Protein AF-0000000078823222 (afdb_homodimer)

InterPro domains:
  IPR004360 Glyoxalase/fosfomycin resistance/dioxygenase domain [PF00903] (2-123)
  IPR004361 Glyoxalase I [TIGR00068] (3-127)
  IPR018146 Glyoxalase I, conserved site [PS00934] (5-26)
  IPR018146 Glyoxalase I, conserved site [PS00935] (69-8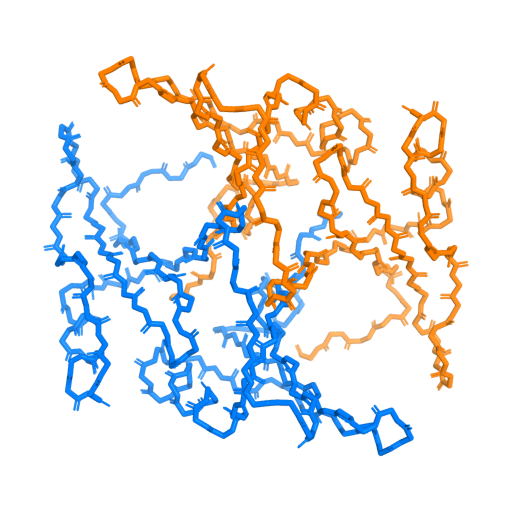1)
  IPR029068 Glyoxalase/Bleomycin resistance protein/Dihydroxybiphenyl dioxygenase [G3DSA:3.10.180.10] (1-129)
  IPR029068 Glyoxalase/Bleomycin resistance protein/Dihydroxybiphenyl dioxygenase [SSF54593] (1-127)
  IPR037523 Vicinal oxygen chelate (VOC), core domain [PS51819] (2-126)

Foldseek 3Di:
DDAQEAEDEAQDPVQQCCCCCVQVPWDFPDKDDDVVQQKIWIWTGNDDSVVDHIYIYIYRNPHRADDPDDPDAAAEDEDQDQQVSVVSCVVVVWAWPAHWDDDVPAQWTKTWTAGPRGGIYMYTHPPRDDDD/DDAQEAEDEAQDVVQQCCCCCVQVPWDFPDKDDDVVQQKIWIWIGNDDSVVDHIYIYIYRNPHRADDPDDPDAAAEDEDQDQQVSVVSCVVVVWAWPAHWDDDVPAQWTKTWTAGPRGGIYMYTHPPRDDDD

Sequence (264 aa):
MRILHTMLRVGDLEKSLAFYTQVLGMKLLRRHEYPDGKFTLAFVGYGSERDQAVIELTYNWYTSSYDKGNAYGHIAIEVDDAYAACEAVRQAGGKVVREAGPMMHGTTVIAFIEDPDGYKVEFIQKGTWTPAMRILHTMLRVGDLEKSLAFYTQVLGMKLLRRHEYPDGKFTLAFVGYGSERDQAVIELTYNWYTSSYDKGNAYGHIAIEVDDAYAACEAVRQAGGKVVREAGPMMHGTTVIAFIEDPDGYKVEFIQKGTWTPA

pLDDT: mean 96.67, std 4.2, range [68.88, 98.88]

Solvent-accessible surface area (backbone atoms only — not comparable to full-atom values): 13582 Å² total; per-residue (Å²): 105,44,56,39,31,43,32,36,53,37,43,47,56,69,62,43,49,46,44,45,29,72,56,69,60,26,41,80,66,49,74,49,77,36,76,94,75,42,30,34,43,35,32,35,25,68,60,46,54,78,73,33,39,32,38,32,40,35,24,43,78,90,40,63,74,64,48,53,56,66,17,62,56,32,42,30,31,37,27,82,48,39,58,60,52,50,49,42,32,45,75,72,69,41,49,70,76,36,70,55,40,60,41,92,93,51,68,31,30,32,27,31,30,37,49,93,82,60,49,39,35,32,35,36,21,58,86,34,62,80,68,84,108,44,56,39,31,43,34,37,53,38,42,48,55,68,61,45,48,47,44,46,29,72,56,67,61,25,41,80,66,51,73,49,78,36,75,92,76,43,32,34,42,35,32,34,23,68,61,47,55,76,73,34,39,32,41,32,41,35,24,43,79,90,42,64,73,65,47,52,55,67,17,63,56,32,43,30,31,36,28,82,46,41,58,60,52,49,49,43,34,45,75,73,68,41,50,72,76,36,70,54,39,62,41,92,94,51,68,31,31,32,27,31,30,37,48,91,82,61,50,39,36,32,36,36,21,57,87,32,63,80,67,84

Radius of gyration: 17.79 Å; Cα contacts (8 Å, |Δi|>4): 660; chains: 2; bounding box: 45×41×36 Å

Organism: Methylobacillus flagellatus (strain ATCC 51484 / DSM 6875 / VKM B-1610 / KT) (NCBI:txid265072)

Nearest PDB structures (foldseek):
  1fa5-assembly1_B  TM=9.802E-01  e=6.106E-21  Escherichia coli
  4mts-assembly1_B  TM=9.409E-01  e=1.571E-18  Pseudomonas aeruginosa PAO1
  6bnx-assembly1_A  TM=9.856E-01  e=1.490E-16  Zea mays
  6bnz-assembly1_A  TM=9.786E-01  e=4.874E-16  Zea mays
  5d7z-assembly1_A  TM=9.841E-01  e=5.548E-15  Zea mays

Secondary structure (DSSP, 8-state):
-EEEEEEEEES-HHHHHIIIIIIT--EEEEEEEETTTTEEEEEEESS-TTTS-EEEEEEETT-------SSEEEEEEEES-HHHHHHHHHHTT-EEEEEEEE-TTSS-EEEEEE-TT--EEEEEETTSS---/-EEEEEEEEES-HHHHHIIIIIIT--EEEEEEEETTTTEEEEEEESS-TTTS-EEEEEEETT-------SSEEEEEEEES-HHHHHHHHHHTT-EEEEEEEEPTTSS-EEEEEE-TT--EEEEEETTSS---

Structure (mmCIF, N/CA/C/O backbone):
data_AF-0000000078823222-model_v1
#
loop_
_entity.id
_entity.type
_entity.pdbx_description
1 polymer 'Lactoylglutathione lyase'
#
loop_
_atom_site.group_PDB
_atom_site.id
_atom_site.type_symbol
_atom_site.label_atom_id
_atom_site.label_alt_id
_atom_site.label_comp_id
_atom_site.label_asym_id
_atom_site.label_entity_id
_atom_site.label_seq_id
_atom_site.pdbx_PDB_ins_code
_atom_site.Cartn_x
_atom_site.Cartn_y
_atom_site.Cartn_z
_atom_site.occupancy
_atom_site.B_iso_or_equiv
_atom_site.auth_seq_id
_atom_site.auth_comp_id
_atom_site.auth_asym_id
_atom_site.auth_atom_id
_atom_site.pdbx_PDB_model_num
ATOM 1 N N . MET A 1 1 ? -8.133 -2.018 14.289 1 93.88 1 MET A N 1
ATOM 2 C CA . MET A 1 1 ? -8.039 -1.688 12.867 1 93.88 1 MET A CA 1
ATOM 3 C C . MET A 1 1 ? -6.586 -1.681 12.406 1 93.88 1 MET A C 1
ATOM 5 O O . MET A 1 1 ? -5.68 -1.396 13.195 1 93.88 1 MET A O 1
ATOM 9 N N . ARG A 1 2 ? -6.316 -2.186 11.18 1 96.56 2 ARG A N 1
ATOM 10 C CA . ARG A 1 2 ? -4.965 -2.211 10.617 1 96.56 2 ARG A CA 1
ATOM 11 C C . ARG A 1 2 ? -5.004 -2.279 9.094 1 96.56 2 ARG A C 1
ATOM 13 O O . ARG A 1 2 ? -6.02 -2.662 8.516 1 96.56 2 ARG A O 1
ATOM 20 N N . ILE A 1 3 ? -3.93 -1.896 8.484 1 98.12 3 ILE A N 1
ATOM 21 C CA . ILE A 1 3 ? -3.768 -2.07 7.047 1 98.12 3 ILE A CA 1
ATOM 22 C C . ILE A 1 3 ? -3.49 -3.539 6.734 1 98.12 3 ILE A C 1
ATOM 24 O O . ILE A 1 3 ? -2.627 -4.16 7.359 1 98.12 3 ILE A O 1
ATOM 28 N N . LEU A 1 4 ? -4.188 -4.078 5.836 1 98.38 4 LEU A N 1
ATOM 29 C CA . LEU A 1 4 ? -4.066 -5.5 5.523 1 98.38 4 LEU A CA 1
ATOM 30 C C . LEU A 1 4 ? -3.186 -5.711 4.297 1 98.38 4 LEU A C 1
ATOM 32 O O . LEU A 1 4 ? -2.268 -6.535 4.32 1 98.38 4 LEU A O 1
ATOM 36 N N . HIS A 1 5 ? -3.549 -5.023 3.193 1 98.81 5 HIS A N 1
ATOM 37 C CA . HIS A 1 5 ? -2.768 -5.258 1.985 1 98.81 5 HIS A CA 1
ATOM 38 C C . HIS A 1 5 ? -2.924 -4.109 0.996 1 98.81 5 HIS A C 1
ATOM 40 O O . HIS A 1 5 ? -3.861 -3.316 1.101 1 98.81 5 HIS A O 1
ATOM 46 N N . THR A 1 6 ? -1.974 -3.949 0.168 1 98.88 6 THR A N 1
ATOM 47 C CA . THR A 1 6 ? -2.01 -3.125 -1.034 1 98.88 6 THR A CA 1
ATOM 48 C C . THR A 1 6 ? -2.182 -3.992 -2.279 1 98.88 6 THR A C 1
ATOM 50 O O . THR A 1 6 ? -1.469 -4.98 -2.457 1 98.88 6 THR A O 1
ATOM 53 N N . MET A 1 7 ? -3.164 -3.637 -3.082 1 98.88 7 MET A N 1
ATOM 54 C CA . MET A 1 7 ? -3.447 -4.438 -4.27 1 98.88 7 MET A CA 1
ATOM 55 C C . MET A 1 7 ? -2.875 -3.777 -5.52 1 98.88 7 MET A C 1
ATOM 57 O O . MET A 1 7 ? -3.098 -2.588 -5.758 1 98.88 7 MET A O 1
ATOM 61 N N . LEU A 1 8 ? -2.088 -4.5 -6.27 1 98.88 8 LEU A N 1
ATOM 62 C CA . LEU A 1 8 ? -1.497 -4.082 -7.539 1 98.88 8 LEU A CA 1
ATOM 63 C C . LEU A 1 8 ? -1.946 -4.996 -8.672 1 98.88 8 LEU A C 1
ATOM 65 O O . LEU A 1 8 ? -1.913 -6.219 -8.539 1 98.88 8 LEU A O 1
ATOM 69 N N . ARG A 1 9 ? -2.328 -4.371 -9.789 1 98.88 9 ARG A N 1
ATOM 70 C CA . ARG A 1 9 ? -2.611 -5.16 -10.977 1 98.88 9 ARG A CA 1
ATOM 71 C C . ARG A 1 9 ? -1.329 -5.473 -11.742 1 98.88 9 ARG A C 1
ATOM 73 O O . ARG A 1 9 ? -0.469 -4.602 -11.906 1 98.88 9 ARG A O 1
ATOM 80 N N . VAL A 1 10 ? -1.248 -6.688 -12.156 1 98.75 10 VAL A N 1
ATOM 81 C CA . VAL A 1 10 ? -0.019 -7.098 -12.828 1 98.75 10 VAL A CA 1
ATOM 82 C C . VAL A 1 10 ? -0.351 -7.695 -14.188 1 98.75 10 VAL A C 1
ATOM 84 O O . VAL A 1 10 ? -1.422 -8.281 -14.375 1 98.75 10 VAL A O 1
ATOM 87 N N . GLY A 1 11 ? 0.546 -7.582 -15.117 1 98.44 11 GLY A N 1
ATOM 88 C CA . GLY A 1 11 ? 0.328 -8.047 -16.484 1 98.44 11 GLY A CA 1
ATOM 89 C C . GLY A 1 11 ? 0.711 -9.5 -16.688 1 98.44 11 GLY A C 1
ATOM 90 O O . GLY A 1 11 ? 0.249 -10.141 -17.625 1 98.44 11 GLY A O 1
ATOM 91 N N . ASP A 1 12 ? 1.585 -10.008 -15.93 1 98.31 12 ASP A N 1
ATOM 92 C CA . ASP A 1 12 ? 2.059 -11.391 -15.914 1 98.31 12 ASP A CA 1
ATOM 93 C C . ASP A 1 12 ? 2.256 -11.883 -14.484 1 98.31 12 ASP A C 1
ATOM 95 O O . ASP A 1 12 ? 3.246 -11.547 -13.836 1 98.31 12 ASP A O 1
ATOM 99 N N . LEU A 1 13 ? 1.337 -12.742 -14.023 1 98.56 13 LEU A N 1
ATOM 100 C CA . LEU A 1 13 ? 1.306 -13.133 -12.617 1 98.56 13 LEU A CA 1
ATOM 101 C C . LEU A 1 13 ? 2.547 -13.938 -12.25 1 98.56 13 LEU A C 1
ATOM 103 O O . LEU A 1 13 ? 3.146 -13.719 -11.195 1 98.56 13 LEU A O 1
ATOM 107 N N . GLU A 1 14 ? 2.926 -14.859 -13.078 1 98.56 14 GLU A N 1
ATOM 108 C CA . GLU A 1 14 ? 4.062 -15.719 -12.766 1 98.56 14 GLU A CA 1
ATOM 109 C C . GLU A 1 14 ? 5.359 -14.922 -12.68 1 98.56 14 GLU A C 1
ATOM 111 O O . GLU A 1 14 ? 6.195 -15.172 -11.812 1 98.56 14 GLU A O 1
ATOM 116 N N . LYS A 1 15 ? 5.535 -13.984 -13.594 1 98 15 LYS A N 1
ATOM 117 C CA . LYS A 1 15 ? 6.699 -13.102 -13.539 1 98 15 LYS A CA 1
ATOM 118 C C . LYS A 1 15 ? 6.719 -12.289 -12.25 1 98 15 LYS A C 1
ATOM 120 O O . LYS A 1 15 ? 7.766 -12.141 -11.617 1 98 15 LYS A O 1
ATOM 125 N N . SER A 1 16 ? 5.598 -11.773 -11.906 1 98.56 16 SER A N 1
ATOM 126 C CA . SER A 1 16 ? 5.492 -11 -10.672 1 98.56 16 SER A CA 1
ATOM 127 C C . SER A 1 16 ? 5.766 -11.867 -9.453 1 98.56 16 SER A C 1
ATOM 129 O O . SER A 1 16 ? 6.512 -11.477 -8.555 1 98.56 16 SER A O 1
ATOM 131 N N . LEU A 1 17 ? 5.156 -13.023 -9.43 1 98.75 17 LEU A N 1
ATOM 132 C CA . LEU A 1 17 ? 5.363 -13.93 -8.305 1 98.75 17 LEU A CA 1
ATOM 133 C C . LEU A 1 17 ? 6.836 -14.305 -8.18 1 98.75 17 LEU A C 1
ATOM 135 O O . LEU A 1 17 ? 7.379 -14.344 -7.07 1 98.75 17 LEU A O 1
ATOM 139 N N . ALA A 1 18 ? 7.492 -14.602 -9.281 1 98.5 18 ALA A N 1
ATOM 140 C CA . ALA A 1 18 ? 8.922 -14.914 -9.25 1 98.5 18 ALA A CA 1
ATOM 141 C C . ALA A 1 18 ? 9.719 -13.766 -8.641 1 98.5 18 ALA A C 1
ATOM 143 O O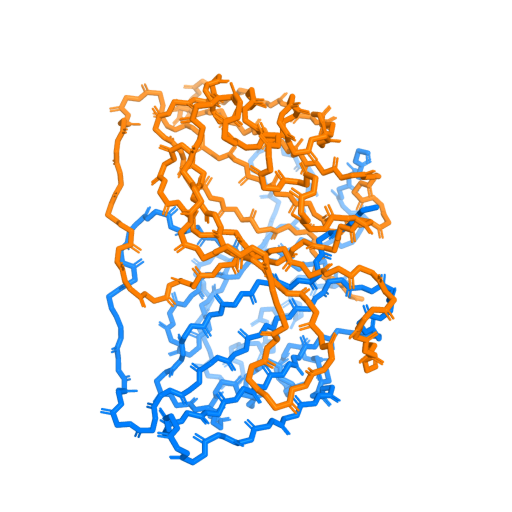 . ALA A 1 18 ? 10.609 -13.992 -7.809 1 98.5 18 ALA A O 1
ATOM 144 N N . PHE A 1 19 ? 9.359 -12.602 -9.055 1 98.5 19 PHE A N 1
A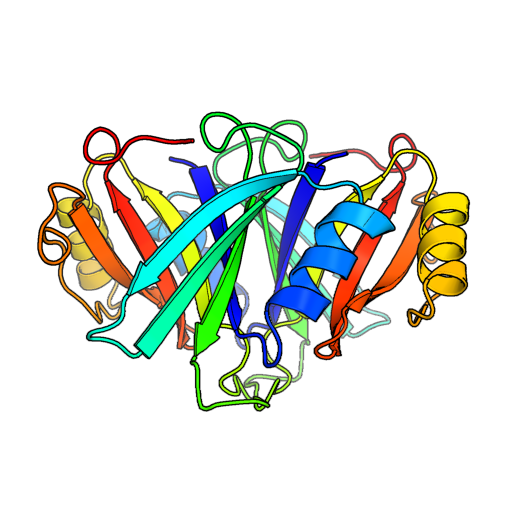TOM 145 C CA . PHE A 1 19 ? 10.062 -11.43 -8.562 1 98.5 19 PHE A CA 1
ATOM 146 C C . PHE A 1 19 ? 9.867 -11.273 -7.059 1 98.5 19 PHE A C 1
ATOM 148 O O . PHE A 1 19 ? 10.836 -11.156 -6.309 1 98.5 19 PHE A O 1
ATOM 155 N N . TYR A 1 20 ? 8.688 -11.273 -6.547 1 98.62 20 TYR A N 1
ATOM 156 C CA . TYR A 1 20 ? 8.391 -10.977 -5.152 1 98.62 20 TYR A CA 1
ATOM 157 C C . TYR A 1 20 ? 8.82 -12.117 -4.242 1 98.62 20 TYR A C 1
ATOM 159 O O . TYR A 1 20 ? 9.211 -11.891 -3.092 1 98.62 20 TYR A O 1
ATOM 167 N N . THR A 1 21 ? 8.781 -13.359 -4.773 1 98.5 21 THR A N 1
ATOM 168 C CA . THR A 1 21 ? 9.102 -14.484 -3.896 1 98.5 21 THR A CA 1
ATOM 169 C C . THR A 1 21 ? 10.586 -14.836 -4 1 98.5 21 THR A C 1
ATOM 171 O O . THR A 1 21 ? 11.273 -14.938 -2.986 1 98.5 21 THR A O 1
ATOM 174 N N . GLN A 1 22 ? 11.078 -14.93 -5.184 1 97.44 22 GLN A N 1
ATOM 175 C CA . GLN A 1 22 ? 12.445 -15.414 -5.363 1 97.44 22 GLN A CA 1
ATOM 176 C C . GLN A 1 22 ? 13.461 -14.289 -5.188 1 97.44 22 GLN A C 1
ATOM 178 O O . GLN A 1 22 ? 14.539 -14.5 -4.637 1 97.44 22 GLN A O 1
ATOM 183 N N . VAL A 1 23 ? 13.102 -13.117 -5.613 1 96.62 23 VAL A N 1
ATOM 184 C CA . VAL A 1 23 ? 14.055 -12.016 -5.559 1 96.62 23 VAL A CA 1
ATOM 185 C C . VAL A 1 23 ? 13.914 -11.273 -4.234 1 96.62 23 VAL A C 1
ATOM 187 O O . VAL A 1 23 ? 14.906 -11 -3.557 1 96.62 23 VAL A O 1
ATOM 190 N N . LEU A 1 24 ? 12.68 -10.992 -3.855 1 97.75 24 LEU A N 1
ATOM 191 C CA . LEU A 1 24 ? 12.477 -10.164 -2.672 1 97.75 24 LEU A CA 1
ATOM 192 C C . LEU A 1 24 ? 12.281 -11.023 -1.43 1 97.75 24 LEU A C 1
ATOM 194 O O . LEU A 1 24 ? 12.195 -10.508 -0.315 1 97.75 24 LEU A O 1
ATOM 198 N N . GLY A 1 25 ? 12.117 -12.312 -1.612 1 97.69 25 GLY A N 1
ATOM 199 C CA . GLY A 1 25 ? 12.117 -13.227 -0.482 1 97.69 25 GLY A CA 1
ATOM 200 C C . GLY A 1 25 ? 10.758 -13.344 0.194 1 97.69 25 GLY A C 1
ATOM 201 O O . GLY A 1 25 ? 10.664 -13.812 1.332 1 97.69 25 GLY A O 1
ATOM 202 N N . MET A 1 26 ? 9.727 -12.891 -0.42 1 98.31 26 MET A N 1
ATOM 203 C CA . MET A 1 26 ? 8.391 -13.055 0.141 1 98.31 26 MET A CA 1
ATOM 204 C C . MET A 1 26 ? 7.895 -14.484 -0.051 1 98.31 26 MET A C 1
ATOM 206 O O . MET A 1 26 ? 8.484 -15.258 -0.812 1 98.31 26 MET A O 1
ATOM 210 N N . LYS A 1 27 ? 6.879 -14.812 0.697 1 98.31 27 LYS A N 1
ATOM 211 C CA . LYS A 1 27 ? 6.18 -16.078 0.51 1 98.31 27 LYS A CA 1
ATOM 212 C C . LYS A 1 27 ? 4.844 -15.875 -0.193 1 98.31 27 LYS A C 1
ATOM 214 O O . 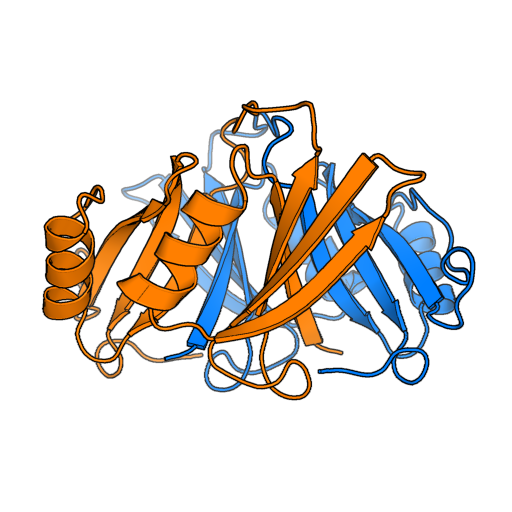LYS A 1 27 ? 4.16 -14.875 0.039 1 98.31 27 LYS A O 1
ATOM 219 N N . LEU A 1 28 ? 4.477 -16.797 -1.044 1 98.62 28 LEU A N 1
ATOM 220 C CA . LEU A 1 28 ? 3.105 -16.859 -1.535 1 98.62 28 LEU A CA 1
ATOM 221 C C . LEU A 1 28 ? 2.168 -17.391 -0.461 1 98.62 28 LEU A C 1
ATOM 223 O O . LEU A 1 28 ? 2.23 -18.578 -0.113 1 98.62 28 LEU A O 1
ATOM 227 N N . LEU A 1 29 ? 1.309 -16.609 0.03 1 98.31 29 LEU A N 1
ATOM 228 C CA . LEU A 1 29 ? 0.465 -16.953 1.17 1 98.31 29 LEU A CA 1
ATOM 229 C C . LEU A 1 29 ? -0.807 -17.656 0.711 1 98.31 29 LEU A C 1
ATOM 231 O O . LEU A 1 29 ? -1.265 -18.594 1.356 1 98.31 29 LEU A O 1
ATOM 235 N N . ARG A 1 30 ? -1.416 -17.156 -0.331 1 97.19 30 ARG A N 1
ATOM 236 C CA . ARG A 1 30 ? -2.592 -17.766 -0.943 1 97.19 30 ARG A CA 1
ATOM 237 C C . ARG A 1 30 ? -2.787 -17.266 -2.371 1 97.19 30 ARG A C 1
ATOM 239 O O . ARG A 1 30 ? -2.326 -16.188 -2.721 1 97.19 30 ARG A O 1
ATOM 246 N N . ARG A 1 31 ? -3.352 -18.109 -3.156 1 97.56 31 ARG A N 1
ATOM 247 C CA . ARG A 1 31 ? -3.691 -17.859 -4.555 1 97.56 31 ARG A CA 1
ATOM 248 C C . ARG A 1 31 ? -5.082 -18.391 -4.879 1 97.56 31 ARG A C 1
ATOM 250 O O . ARG A 1 31 ? -5.422 -19.516 -4.531 1 97.56 31 ARG A O 1
ATOM 257 N N . HIS A 1 32 ? -5.887 -17.516 -5.477 1 96.06 32 HIS A N 1
ATOM 258 C CA . HIS A 1 32 ? -7.246 -17.906 -5.84 1 96.06 32 HIS A CA 1
ATOM 259 C C . HIS A 1 32 ? -7.555 -17.531 -7.285 1 96.06 32 HIS A C 1
ATOM 261 O O . HIS A 1 32 ? -7.184 -16.453 -7.754 1 96.06 32 HIS A O 1
ATOM 267 N N . GLU A 1 33 ? -8.203 -18.422 -7.953 1 97.19 33 GLU A N 1
ATOM 268 C CA . GLU A 1 33 ? -8.688 -18.172 -9.305 1 97.19 33 GLU A CA 1
ATOM 269 C C . GLU A 1 33 ? -10.188 -17.891 -9.312 1 97.1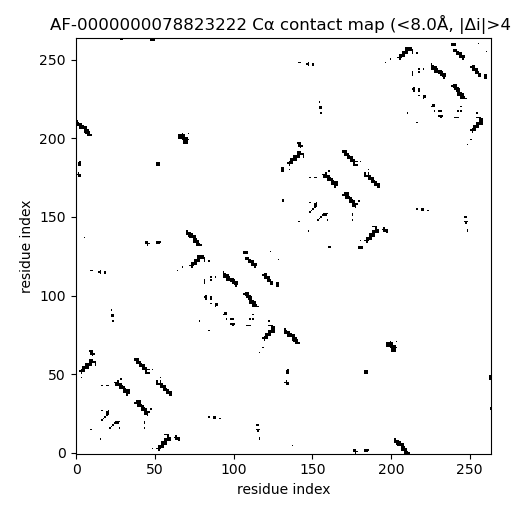9 33 GLU A C 1
ATOM 271 O O . GLU A 1 33 ? -10.945 -18.547 -8.602 1 97.19 33 GLU A O 1
ATOM 276 N N . TYR A 1 34 ? -10.516 -16.938 -10.039 1 95.19 34 TYR A N 1
ATOM 277 C CA . TYR A 1 34 ? -11.922 -16.594 -10.219 1 95.19 34 TYR A CA 1
ATOM 278 C C . TYR A 1 34 ? -12.312 -16.656 -11.695 1 95.19 34 TYR A C 1
ATOM 280 O O . TYR A 1 34 ? -12.344 -15.633 -12.383 1 95.19 34 TYR A O 1
ATOM 288 N N . PRO A 1 35 ? -12.617 -17.812 -12.18 1 96.44 35 PRO A N 1
ATOM 289 C CA . PRO A 1 35 ? -12.875 -18.016 -13.609 1 96.44 35 PRO A CA 1
ATOM 290 C C . PRO A 1 35 ? -14.023 -17.141 -14.125 1 96.44 35 PRO A C 1
ATOM 292 O O . PRO A 1 35 ? -13.961 -16.641 -15.242 1 96.44 35 PRO A O 1
ATOM 295 N N . ASP A 1 36 ? -15.07 -16.969 -13.289 1 94.88 36 ASP A N 1
ATOM 296 C CA . ASP A 1 36 ? -16.203 -16.156 -13.719 1 94.88 36 ASP A CA 1
ATOM 297 C C . ASP A 1 36 ? -15.789 -14.711 -13.969 1 94.88 36 ASP A C 1
ATOM 299 O O . ASP A 1 36 ? -16.297 -14.062 -14.883 1 94.88 36 ASP A O 1
ATOM 303 N N . GLY A 1 37 ? -14.883 -14.258 -13.195 1 95.31 37 GLY A N 1
ATOM 304 C CA . GLY A 1 37 ? -14.383 -12.898 -13.359 1 95.31 37 GLY A CA 1
ATOM 305 C C . GLY A 1 37 ? -13.133 -12.82 -14.203 1 95.31 37 GLY A C 1
ATOM 306 O O . GLY A 1 37 ? -12.648 -11.727 -14.508 1 95.31 37 GLY A O 1
ATOM 307 N N . LYS A 1 38 ? -12.641 -13.969 -14.555 1 97.75 38 LYS A N 1
ATOM 308 C CA . LYS A 1 38 ? -11.445 -14.117 -15.383 1 97.75 38 LYS A CA 1
ATOM 309 C C . LYS A 1 38 ? -10.258 -13.383 -14.773 1 97.75 38 LYS A C 1
ATOM 311 O O . LYS A 1 38 ? -9.602 -12.586 -15.445 1 97.75 38 LYS A O 1
ATOM 316 N N . PHE A 1 39 ? -10.031 -13.641 -13.516 1 98.19 39 PHE A N 1
ATOM 317 C CA . PHE A 1 39 ? -8.844 -13.07 -12.875 1 98.19 39 PHE A CA 1
ATOM 318 C C . PHE A 1 39 ? -8.336 -14 -11.773 1 98.19 39 PHE A C 1
ATOM 320 O O . PHE A 1 39 ? -9.031 -14.93 -11.367 1 98.19 39 PHE A O 1
ATOM 327 N N . THR A 1 40 ? -7.102 -13.797 -11.438 1 98.5 40 THR A N 1
ATOM 328 C CA . THR A 1 40 ? -6.418 -14.516 -10.359 1 98.5 40 THR A CA 1
ATOM 329 C C . THR A 1 40 ? -5.906 -13.547 -9.305 1 98.5 40 THR A C 1
ATOM 331 O O . THR A 1 40 ? -5.379 -12.477 -9.633 1 98.5 40 THR A O 1
ATOM 334 N N . LEU A 1 41 ? -6.121 -13.898 -8.016 1 98.25 41 LEU A N 1
ATOM 335 C CA . LEU A 1 41 ? -5.527 -13.164 -6.902 1 98.25 41 LEU A CA 1
ATOM 336 C C . LEU A 1 41 ? -4.398 -13.969 -6.262 1 98.25 41 LEU A C 1
ATOM 338 O O . LEU A 1 41 ? -4.527 -15.18 -6.062 1 98.25 41 LEU A O 1
ATOM 342 N N . ALA A 1 42 ? -3.32 -13.328 -6.031 1 98.81 42 ALA A N 1
ATOM 343 C CA . ALA A 1 42 ? -2.219 -13.898 -5.258 1 98.81 42 ALA A CA 1
ATOM 344 C C . ALA A 1 42 ? -1.76 -12.938 -4.168 1 98.81 42 ALA A C 1
ATOM 346 O O . ALA A 1 42 ? -1.624 -11.734 -4.406 1 98.81 42 ALA A O 1
ATOM 347 N N . PHE A 1 43 ? -1.585 -13.461 -2.973 1 98.81 43 PHE A N 1
ATOM 348 C CA . PHE A 1 43 ? -1.109 -12.672 -1.842 1 98.81 43 PHE A CA 1
ATOM 349 C C . PHE A 1 43 ? 0.302 -13.086 -1.446 1 98.81 43 PHE A C 1
ATOM 351 O O . PHE A 1 43 ? 0.561 -14.266 -1.2 1 98.81 43 PHE A O 1
ATOM 358 N N . VAL A 1 44 ? 1.228 -12.109 -1.422 1 98.81 44 VAL A N 1
ATOM 359 C CA . VAL A 1 44 ? 2.613 -12.391 -1.062 1 98.81 44 VAL A CA 1
ATOM 360 C C . VAL A 1 44 ? 3.033 -11.508 0.109 1 98.81 44 VAL A C 1
ATOM 362 O O . VAL A 1 44 ? 2.549 -10.383 0.249 1 98.81 44 VAL A O 1
ATOM 365 N N . GLY A 1 45 ? 3.84 -11.961 0.94 1 98.38 45 GLY A N 1
ATOM 366 C CA . GLY A 1 45 ? 4.348 -11.203 2.072 1 98.38 45 GLY A CA 1
ATOM 367 C C . GLY A 1 45 ? 5.434 -11.938 2.838 1 98.38 45 GLY A C 1
ATOM 368 O O . GLY A 1 45 ? 5.871 -13.016 2.43 1 98.38 45 GLY A O 1
ATOM 369 N N . TYR A 1 46 ? 5.922 -11.297 3.869 1 98 46 TYR A N 1
ATOM 370 C CA . TYR A 1 46 ? 7.035 -11.844 4.641 1 98 46 TYR A CA 1
ATOM 371 C C . TYR A 1 46 ? 6.531 -12.609 5.859 1 98 46 TYR A C 1
ATOM 373 O O . TYR A 1 46 ? 7.312 -13.266 6.551 1 98 46 TYR A O 1
ATOM 381 N N . GLY A 1 47 ? 5.293 -12.547 6.109 1 95.81 47 GLY A N 1
ATOM 382 C CA . GLY A 1 47 ? 4.664 -13.219 7.234 1 95.81 47 GLY A CA 1
ATOM 383 C C . GLY A 1 47 ? 3.17 -13.422 7.047 1 95.81 47 GLY A C 1
ATOM 384 O O . GLY A 1 47 ? 2.623 -13.094 5.992 1 95.81 47 GLY A O 1
ATOM 385 N N . SER A 1 48 ? 2.516 -13.969 8.109 1 95.69 48 SER A N 1
ATOM 386 C CA . SER A 1 48 ? 1.087 -14.258 8.07 1 95.69 48 SER A CA 1
ATOM 387 C C . SER A 1 48 ? 0.266 -12.984 7.941 1 95.69 48 SER A C 1
ATOM 389 O O . SER A 1 48 ? 0.592 -11.961 8.555 1 95.69 48 SER A O 1
ATOM 391 N N . GLU A 1 49 ? -0.879 -13.078 7.176 1 95.88 49 GLU A N 1
ATOM 392 C CA . GLU A 1 49 ? -1.807 -11.953 7.043 1 95.88 49 GLU A CA 1
ATOM 393 C C . GLU A 1 49 ? -2.439 -11.602 8.383 1 95.88 49 GLU A C 1
ATOM 395 O O . GLU A 1 49 ? -3.055 -10.547 8.531 1 95.88 49 GLU A O 1
ATOM 400 N N . ARG A 1 50 ? -2.279 -12.445 9.375 1 93.19 50 ARG A N 1
ATOM 401 C CA . ARG A 1 50 ? -2.789 -12.188 10.719 1 93.19 50 ARG A CA 1
ATOM 402 C C . ARG A 1 50 ? -1.992 -11.078 11.398 1 93.19 50 ARG A C 1
ATOM 404 O O . ARG A 1 50 ? -2.545 -10.297 12.172 1 93.19 50 ARG A O 1
ATOM 411 N N . ASP A 1 51 ? -0.763 -11.008 10.961 1 92.31 51 ASP A N 1
ATOM 412 C CA . ASP A 1 51 ? 0.121 -10.188 11.781 1 92.31 51 ASP A CA 1
ATOM 413 C C . ASP A 1 51 ? 0.769 -9.086 10.953 1 92.31 51 ASP A C 1
ATOM 415 O O . ASP A 1 51 ? 1.278 -8.102 11.5 1 92.31 51 ASP A O 1
ATOM 419 N N . GLN A 1 52 ? 0.756 -9.25 9.602 1 96.19 52 GLN A N 1
ATOM 420 C CA . GLN A 1 52 ? 1.51 -8.32 8.766 1 96.19 52 GLN A CA 1
ATOM 421 C C . GLN A 1 52 ? 0.696 -7.895 7.547 1 96.19 52 GLN A C 1
ATOM 423 O O . GLN A 1 52 ? -0.149 -8.648 7.062 1 96.19 52 GLN A O 1
ATOM 428 N N . ALA A 1 53 ? 0.956 -6.652 7.133 1 98.12 53 ALA A N 1
ATOM 429 C CA . ALA A 1 53 ? 0.448 -6.254 5.824 1 98.12 53 ALA A CA 1
ATOM 430 C C . ALA A 1 53 ? 1.143 -7.027 4.707 1 98.12 53 ALA A C 1
ATOM 432 O O . ALA A 1 53 ? 2.324 -7.363 4.816 1 98.12 53 ALA A O 1
ATOM 433 N N . VAL A 1 54 ? 0.398 -7.285 3.641 1 98.75 54 VAL A N 1
ATOM 434 C CA . VAL A 1 54 ? 0.94 -8.055 2.525 1 98.75 54 VAL A CA 1
ATOM 435 C C . VAL A 1 54 ? 0.586 -7.379 1.205 1 98.75 54 VAL A C 1
ATOM 437 O O . VAL A 1 54 ? 0.005 -6.293 1.196 1 98.75 54 VAL A O 1
ATOM 440 N N . ILE A 1 55 ? 1.058 -7.906 0.085 1 98.88 55 ILE A N 1
ATOM 441 C CA . ILE A 1 55 ? 0.734 -7.41 -1.249 1 98.88 55 ILE A CA 1
ATOM 442 C C . ILE A 1 55 ? -0.259 -8.359 -1.923 1 98.88 55 ILE A C 1
ATOM 444 O O . ILE A 1 55 ? -0.079 -9.578 -1.897 1 98.88 55 ILE A O 1
ATOM 448 N N . GLU A 1 56 ? -1.325 -7.797 -2.371 1 98.88 56 GLU A N 1
ATOM 449 C CA . GLU A 1 56 ? -2.254 -8.523 -3.232 1 98.88 56 GLU A CA 1
ATOM 450 C C . GLU A 1 56 ? -1.972 -8.242 -4.707 1 98.88 56 GLU A C 1
ATOM 452 O O . GLU A 1 56 ? -2.092 -7.109 -5.164 1 98.88 56 GLU A O 1
ATOM 457 N N . LEU A 1 57 ? -1.596 -9.258 -5.453 1 98.88 57 LEU A N 1
ATOM 458 C CA . LEU A 1 57 ? -1.398 -9.172 -6.895 1 98.88 57 LEU A CA 1
ATOM 459 C C . LEU A 1 57 ? -2.637 -9.648 -7.641 1 98.88 57 LEU A C 1
ATOM 461 O O . LEU A 1 57 ? -3.104 -10.766 -7.426 1 98.88 57 LEU A O 1
ATOM 465 N N . THR A 1 58 ? -3.156 -8.805 -8.469 1 98.81 58 THR A N 1
ATOM 466 C CA . THR A 1 58 ? -4.316 -9.148 -9.281 1 98.81 58 THR A CA 1
ATOM 467 C C . THR A 1 58 ? -3.924 -9.305 -10.742 1 98.81 58 THR A C 1
ATOM 469 O O . THR A 1 58 ? -3.418 -8.359 -11.359 1 98.81 58 THR A O 1
ATOM 472 N N . TYR A 1 59 ? -4.172 -10.461 -11.242 1 98.81 59 TYR A N 1
ATOM 473 C CA . TYR A 1 59 ? -3.918 -10.758 -12.648 1 98.81 59 TYR A CA 1
ATOM 474 C C . TYR A 1 59 ? -5.227 -10.945 -13.406 1 98.81 59 TYR A C 1
ATOM 476 O O . TYR A 1 59 ? -5.906 -11.961 -13.25 1 98.81 59 TYR A O 1
ATOM 484 N N . ASN A 1 60 ? -5.57 -9.961 -14.258 1 98.62 60 ASN A N 1
ATOM 485 C CA . ASN A 1 60 ? -6.684 -10.117 -15.195 1 98.62 60 ASN A CA 1
ATOM 486 C C . ASN A 1 60 ? -6.25 -10.852 -16.453 1 98.62 60 ASN A C 1
ATOM 488 O O . ASN A 1 60 ? -5.398 -10.367 -17.203 1 98.62 60 ASN A O 1
ATOM 492 N N . TRP A 1 61 ? -6.73 -12.07 -16.719 1 97.75 61 TRP A N 1
ATOM 493 C CA . TRP A 1 61 ? -6.238 -13.078 -17.656 1 97.75 61 TRP A CA 1
ATOM 494 C C . TRP A 1 61 ? -6.016 -12.484 -19.031 1 97.75 61 TRP A C 1
ATOM 496 O O . TRP A 1 61 ? -5.125 -12.922 -19.766 1 97.75 61 TRP A O 1
ATOM 506 N N . TYR A 1 62 ? -6.633 -11.461 -19.516 1 96.88 62 TYR A N 1
ATOM 507 C CA . TYR A 1 62 ? -6.516 -10.961 -20.891 1 96.88 62 TYR A CA 1
ATOM 508 C C . TYR A 1 62 ? -6.012 -9.523 -20.906 1 96.88 62 TYR A C 1
ATOM 510 O O . TYR A 1 62 ? -6.16 -8.812 -21.906 1 96.88 62 TYR A O 1
ATOM 518 N N . THR A 1 63 ? -5.434 -9.055 -19.812 1 97.62 63 THR A N 1
ATOM 519 C CA . THR A 1 63 ? -4.844 -7.727 -19.703 1 97.62 63 THR A CA 1
ATOM 520 C C . THR A 1 63 ? -3.367 -7.824 -19.328 1 97.62 63 THR A C 1
ATOM 522 O O . THR A 1 63 ? -3.02 -8.289 -18.234 1 97.62 63 THR A O 1
ATOM 525 N N . SER A 1 64 ? -2.531 -7.352 -20.188 1 96.62 64 SER A N 1
ATOM 526 C CA . SER A 1 64 ? -1.106 -7.598 -19.984 1 96.62 64 SER A CA 1
ATOM 527 C C . SER A 1 64 ? -0.378 -6.324 -19.578 1 96.62 64 SER A C 1
ATOM 529 O O . SER A 1 64 ? 0.813 -6.359 -19.266 1 96.62 64 SER A O 1
ATOM 531 N N . SER A 1 65 ? -1.066 -5.23 -19.641 1 97.5 65 SER A N 1
ATOM 532 C CA . SER A 1 65 ? -0.43 -3.975 -19.25 1 97.5 65 SER A CA 1
ATOM 533 C C . SER A 1 65 ? -1.446 -2.992 -18.688 1 97.5 65 SER A C 1
ATOM 535 O O . SER A 1 65 ? -2.639 -3.074 -18.984 1 97.5 65 SER A O 1
ATOM 537 N N . TYR A 1 66 ? -1.016 -2.07 -17.875 1 98.38 66 TYR A N 1
ATOM 538 C CA . TYR A 1 66 ? -1.842 -1.071 -17.203 1 98.38 66 TYR A CA 1
ATOM 539 C C . TYR A 1 66 ? -1.206 0.311 -17.297 1 98.38 66 TYR A C 1
ATOM 541 O O . TYR A 1 66 ? 0.009 0.432 -17.469 1 98.38 66 TYR A O 1
ATOM 549 N N . ASP A 1 67 ? -2.018 1.292 -17.234 1 98.25 67 ASP A N 1
ATOM 550 C CA . ASP A 1 67 ? -1.551 2.666 -17.078 1 98.25 67 ASP A CA 1
ATOM 551 C C . ASP A 1 67 ? -1.181 2.959 -15.625 1 98.25 67 ASP A C 1
ATOM 553 O O . ASP A 1 67 ? -2.053 3.018 -14.758 1 98.25 67 ASP A O 1
ATOM 557 N N . LYS A 1 68 ? 0.046 3.18 -15.367 1 97.62 68 LYS A N 1
ATOM 558 C CA . LYS A 1 68 ? 0.534 3.363 -14 1 97.62 68 LYS A CA 1
ATOM 559 C C . LYS A 1 68 ? 0.129 4.727 -13.453 1 97.62 68 LYS A C 1
ATOM 561 O O . LYS A 1 68 ? -0.002 4.902 -12.242 1 97.62 68 LYS A O 1
ATOM 566 N N . GLY A 1 69 ? -0.049 5.668 -14.406 1 97.94 69 GLY A N 1
ATOM 567 C CA . GLY A 1 69 ? -0.262 7.027 -13.938 1 97.94 69 GLY A CA 1
ATOM 568 C C . GLY A 1 69 ? 0.91 7.578 -13.148 1 97.94 69 GLY A C 1
ATOM 569 O O . GLY A 1 69 ? 2.059 7.195 -13.383 1 97.94 69 GLY A O 1
ATOM 570 N N . ASN A 1 70 ? 0.627 8.633 -12.305 1 98.12 70 ASN A N 1
ATOM 571 C CA . ASN A 1 70 ? 1.672 9.211 -11.469 1 98.12 70 ASN A CA 1
ATOM 572 C C . ASN A 1 70 ? 1.162 9.516 -10.062 1 98.12 70 ASN A C 1
ATOM 574 O O . ASN A 1 70 ? 1.772 10.297 -9.328 1 98.12 70 ASN A O 1
ATOM 578 N N . ALA A 1 71 ? -0.013 8.914 -9.703 1 98.5 71 ALA A N 1
ATOM 579 C CA . ALA A 1 71 ? -0.617 9.141 -8.391 1 98.5 71 ALA A CA 1
ATOM 580 C C . ALA A 1 71 ? -0.021 8.211 -7.34 1 98.5 71 ALA A C 1
ATOM 582 O O . ALA A 1 71 ? 0.482 8.664 -6.309 1 98.5 71 ALA A O 1
ATOM 583 N N . TYR A 1 72 ? -0.096 6.914 -7.641 1 98.62 72 TYR A N 1
ATOM 584 C CA . TYR A 1 72 ? 0.539 5.93 -6.77 1 98.62 72 TYR A CA 1
ATOM 585 C C . TYR A 1 72 ? 2.055 6.078 -6.793 1 98.62 72 TYR A C 1
ATOM 587 O O . TYR A 1 72 ? 2.65 6.258 -7.859 1 98.62 72 TYR A O 1
ATOM 595 N N . GLY A 1 73 ? 2.684 5.984 -5.613 1 98.62 73 GLY A N 1
ATOM 596 C CA . GLY A 1 73 ? 4.121 6.176 -5.527 1 98.62 73 GLY A CA 1
ATOM 597 C C . GLY A 1 73 ? 4.898 4.875 -5.461 1 98.62 73 GLY A C 1
ATOM 598 O O . GLY A 1 73 ? 5.512 4.461 -6.445 1 98.62 73 GLY A O 1
ATOM 599 N N . HIS A 1 74 ? 4.812 4.227 -4.234 1 98.81 74 HIS A N 1
ATOM 600 C CA . HIS A 1 74 ? 5.602 3.014 -4.039 1 98.81 74 HIS A CA 1
ATOM 601 C C . HIS A 1 74 ? 5.156 2.264 -2.787 1 98.81 74 HIS A C 1
ATOM 603 O O . HIS A 1 74 ? 4.398 2.799 -1.975 1 98.81 74 HIS A O 1
ATOM 609 N N . ILE A 1 75 ? 5.566 1.042 -2.707 1 98.81 75 ILE A N 1
ATOM 610 C CA . ILE A 1 75 ? 5.609 0.303 -1.45 1 98.81 75 ILE A CA 1
ATOM 611 C C . ILE A 1 75 ? 7.027 0.323 -0.889 1 98.81 75 ILE A C 1
ATOM 613 O O . ILE A 1 75 ? 8 0.186 -1.636 1 98.81 75 ILE A O 1
ATOM 617 N N . ALA A 1 76 ? 7.109 0.506 0.4 1 98.75 76 ALA A N 1
ATOM 618 C CA . ALA A 1 76 ? 8.406 0.458 1.067 1 98.75 76 ALA A CA 1
ATOM 619 C C . ALA A 1 76 ? 8.562 -0.829 1.872 1 98.75 76 ALA A C 1
ATOM 621 O O . ALA A 1 76 ? 7.645 -1.238 2.584 1 98.75 76 ALA A O 1
ATOM 622 N N . ILE A 1 77 ? 9.695 -1.414 1.769 1 98.62 77 ILE A N 1
ATOM 623 C CA . ILE A 1 77 ? 10.023 -2.66 2.453 1 98.62 77 ILE A CA 1
ATOM 624 C C . ILE A 1 77 ? 11.273 -2.461 3.318 1 98.62 77 ILE A C 1
ATOM 626 O O . ILE A 1 77 ? 12.258 -1.878 2.869 1 98.62 77 ILE A O 1
ATOM 630 N N . GLU A 1 78 ? 11.156 -2.84 4.543 1 98.25 78 GLU A N 1
ATOM 631 C CA . GLU A 1 78 ? 12.352 -2.881 5.383 1 98.25 78 GLU A CA 1
ATOM 632 C C . GLU A 1 78 ? 13.219 -4.094 5.051 1 98.25 78 GLU A C 1
ATOM 634 O O . GLU A 1 78 ? 12.727 -5.223 5.023 1 98.25 78 GLU A O 1
ATOM 639 N N . VAL A 1 79 ? 14.453 -3.844 4.801 1 97.88 79 VAL A N 1
ATOM 640 C CA . VAL A 1 79 ? 15.367 -4.93 4.461 1 97.88 79 VAL A CA 1
ATOM 641 C C . VAL A 1 79 ? 16.547 -4.93 5.43 1 97.88 79 VAL A C 1
ATOM 643 O O . VAL A 1 79 ? 16.875 -3.896 6.02 1 97.88 79 VAL A O 1
ATOM 646 N N . ASP A 1 80 ? 17.203 -6.066 5.625 1 97.56 80 ASP A N 1
ATOM 647 C CA . ASP A 1 80 ? 18.375 -6.172 6.504 1 97.56 80 ASP A CA 1
ATOM 648 C C . ASP A 1 80 ? 19.594 -5.48 5.895 1 97.56 80 ASP A C 1
ATOM 650 O O . ASP A 1 80 ? 20.375 -4.867 6.609 1 97.56 80 ASP A O 1
ATOM 654 N N . ASP A 1 81 ? 19.734 -5.609 4.605 1 97.69 81 ASP A N 1
ATOM 655 C CA . ASP A 1 81 ? 20.859 -5.062 3.834 1 97.69 81 ASP A CA 1
ATOM 656 C C . ASP A 1 81 ? 20.391 -4.578 2.463 1 97.69 81 ASP A C 1
ATOM 658 O O . ASP A 1 81 ? 20.172 -5.379 1.554 1 97.69 81 ASP A O 1
ATOM 662 N N . ALA A 1 82 ? 20.297 -3.242 2.309 1 98.12 82 ALA A N 1
ATOM 663 C CA . ALA A 1 82 ? 19.766 -2.654 1.082 1 98.12 82 ALA A CA 1
ATOM 664 C C . ALA A 1 82 ? 20.703 -2.91 -0.098 1 98.12 82 ALA A C 1
ATOM 666 O O . ALA A 1 82 ? 20.25 -3.088 -1.229 1 98.12 82 ALA A O 1
ATOM 667 N N . TYR A 1 83 ? 22.016 -2.928 0.177 1 97.94 83 TYR A N 1
ATOM 668 C CA . TYR A 1 83 ? 23 -3.182 -0.87 1 97.94 83 TYR A CA 1
ATOM 669 C C . TYR A 1 83 ? 22.844 -4.594 -1.424 1 97.94 83 TYR A C 1
ATOM 671 O O . TYR A 1 83 ? 22.797 -4.789 -2.641 1 97.94 83 TYR A O 1
ATOM 679 N N . ALA A 1 84 ? 22.75 -5.512 -0.564 1 97.94 84 ALA A N 1
ATOM 680 C CA . ALA A 1 84 ? 22.578 -6.902 -0.972 1 97.94 84 ALA A CA 1
ATOM 681 C C . ALA A 1 84 ? 21.25 -7.094 -1.705 1 97.94 84 ALA A C 1
ATOM 683 O O . ALA A 1 84 ? 21.172 -7.863 -2.668 1 97.94 84 ALA A O 1
ATOM 684 N N . ALA A 1 85 ? 20.203 -6.402 -1.173 1 97.75 85 ALA A N 1
ATOM 685 C CA . ALA A 1 85 ? 18.891 -6.504 -1.816 1 97.75 85 ALA A CA 1
ATOM 686 C C . ALA A 1 85 ? 18.938 -5.988 -3.252 1 97.75 85 ALA A C 1
ATOM 688 O O . ALA A 1 85 ? 18.375 -6.602 -4.16 1 97.75 85 ALA A O 1
ATOM 689 N N . CYS A 1 86 ? 19.609 -4.871 -3.465 1 98.31 86 CYS A N 1
ATOM 690 C CA . CYS A 1 86 ? 19.766 -4.32 -4.805 1 98.31 86 CYS A CA 1
ATOM 691 C C . CYS A 1 86 ? 20.547 -5.277 -5.703 1 98.31 86 CYS A C 1
ATOM 693 O O . CYS A 1 86 ? 20.188 -5.457 -6.875 1 98.31 86 CYS A O 1
ATOM 695 N N . GLU A 1 87 ? 21.562 -5.852 -5.168 1 97.88 87 GLU A N 1
ATOM 696 C CA . GLU A 1 87 ? 22.359 -6.805 -5.945 1 97.88 87 GLU A CA 1
ATOM 697 C C . GLU A 1 87 ? 21.5 -8.008 -6.363 1 97.88 87 GLU A C 1
ATOM 699 O O . GLU A 1 87 ? 21.625 -8.484 -7.492 1 97.88 87 GLU A O 1
ATOM 704 N N . ALA A 1 88 ? 20.734 -8.477 -5.414 1 97.12 88 ALA A N 1
ATOM 705 C CA . ALA A 1 88 ? 19.844 -9.586 -5.734 1 97.12 88 ALA A CA 1
ATOM 706 C C . ALA A 1 88 ? 18.906 -9.219 -6.879 1 97.12 88 ALA A C 1
ATOM 708 O O . ALA A 1 88 ? 18.656 -10.031 -7.773 1 97.12 88 ALA A O 1
ATOM 709 N N . VAL A 1 89 ? 18.328 -8.016 -6.844 1 97.62 89 VAL A N 1
ATOM 710 C CA . VAL A 1 89 ? 17.438 -7.531 -7.895 1 97.62 89 VAL A CA 1
ATOM 711 C C . VAL A 1 89 ? 18.172 -7.516 -9.234 1 97.62 89 VAL A C 1
ATOM 713 O O . VAL A 1 89 ? 17.656 -8 -10.242 1 97.62 89 VAL A O 1
ATOM 716 N N . ARG A 1 90 ? 19.391 -7.035 -9.227 1 96.81 90 ARG A N 1
ATOM 717 C CA . ARG A 1 90 ? 20.188 -6.957 -10.445 1 96.81 90 ARG A CA 1
ATOM 718 C C . ARG A 1 90 ? 20.453 -8.344 -11.016 1 96.81 90 ARG A C 1
ATOM 720 O O . ARG A 1 90 ? 20.344 -8.555 -12.227 1 96.81 90 ARG A O 1
ATOM 727 N N . GLN A 1 91 ? 20.859 -9.195 -10.203 1 96.62 91 GLN A N 1
ATOM 728 C CA . GLN A 1 91 ? 21.203 -10.555 -10.617 1 96.62 91 GLN A CA 1
ATOM 729 C C . GLN A 1 91 ? 20 -11.258 -11.242 1 96.62 91 GLN A C 1
ATOM 731 O O . GLN A 1 91 ? 20.156 -12.086 -12.141 1 96.62 91 GLN A O 1
ATOM 736 N N . ALA A 1 92 ? 18.891 -10.883 -10.75 1 95.69 92 ALA A N 1
ATOM 737 C CA . ALA A 1 92 ? 17.656 -11.492 -11.258 1 95.69 92 ALA A CA 1
ATOM 738 C C . ALA A 1 92 ? 17.188 -10.773 -12.523 1 95.69 92 ALA A C 1
ATOM 740 O O . ALA A 1 92 ? 16.141 -11.125 -13.078 1 95.69 92 ALA A O 1
ATOM 741 N N . GLY A 1 93 ? 17.938 -9.758 -12.914 1 95.19 93 GLY A N 1
ATOM 742 C CA . GLY A 1 93 ? 17.594 -9.039 -14.125 1 95.19 93 GLY A CA 1
ATOM 743 C C . GLY A 1 93 ? 16.688 -7.855 -13.875 1 95.19 93 GLY A C 1
ATOM 744 O O . GLY A 1 93 ? 16.125 -7.285 -14.82 1 95.19 93 GLY A O 1
ATOM 745 N N . GLY A 1 94 ? 16.453 -7.57 -12.602 1 95.62 94 GLY A N 1
ATOM 746 C CA . GLY A 1 94 ? 15.602 -6.434 -12.266 1 95.62 94 GLY A CA 1
ATOM 747 C C . GLY A 1 94 ? 16.312 -5.102 -12.414 1 95.62 94 GLY A C 1
ATOM 748 O O . GLY A 1 94 ? 17.5 -5.055 -12.711 1 95.62 94 GLY A O 1
ATOM 749 N N . LYS A 1 95 ? 15.523 -4.113 -12.25 1 97.25 95 LYS A N 1
ATOM 750 C CA . LYS A 1 95 ? 16.031 -2.756 -12.422 1 97.25 95 LYS A CA 1
ATOM 751 C C . LYS A 1 95 ? 16.188 -2.049 -11.078 1 97.25 95 LYS A C 1
ATOM 753 O O . LYS A 1 95 ? 15.227 -1.944 -10.312 1 97.25 95 LYS A O 1
ATOM 758 N N . VAL A 1 96 ? 17.375 -1.529 -10.797 1 98.06 96 VAL A N 1
ATOM 759 C CA . VAL A 1 96 ? 17.641 -0.655 -9.664 1 98.06 96 VAL A CA 1
ATOM 760 C C . VAL A 1 96 ? 17.625 0.803 -10.117 1 98.06 96 VAL A C 1
ATOM 762 O O . VAL A 1 96 ? 18.438 1.215 -10.938 1 98.06 96 VAL A O 1
ATOM 765 N N . VAL A 1 97 ? 16.719 1.539 -9.625 1 97.88 97 VAL A N 1
ATOM 766 C CA . VAL A 1 97 ? 16.5 2.912 -10.07 1 97.88 97 VAL A CA 1
ATOM 767 C C . VAL A 1 97 ? 17.391 3.863 -9.266 1 97.88 97 VAL A C 1
ATOM 769 O O . VAL A 1 97 ? 17.906 4.84 -9.805 1 97.88 97 VAL A O 1
ATOM 772 N N . ARG A 1 98 ? 17.438 3.678 -8.016 1 97 98 ARG A N 1
ATOM 773 C CA . ARG A 1 98 ? 18.312 4.383 -7.094 1 97 98 ARG A CA 1
ATOM 774 C C . ARG A 1 98 ? 19.141 3.4 -6.27 1 97 98 ARG A C 1
ATOM 776 O O . ARG A 1 98 ? 18.594 2.641 -5.465 1 97 98 ARG A O 1
ATOM 783 N N . GLU A 1 99 ? 20.344 3.533 -6.461 1 97.25 99 GLU A N 1
ATOM 784 C CA . GLU A 1 99 ? 21.234 2.635 -5.73 1 97.25 99 GLU A CA 1
ATOM 785 C C . GLU A 1 99 ? 21.125 2.854 -4.227 1 97.25 99 GLU A C 1
ATOM 787 O O . GLU A 1 99 ? 20.797 3.951 -3.775 1 97.25 99 GLU A O 1
ATOM 792 N N . ALA A 1 100 ? 21.438 1.719 -3.525 1 97.75 100 ALA A N 1
ATOM 793 C CA . ALA A 1 100 ? 21.438 1.819 -2.068 1 97.75 100 ALA A CA 1
ATOM 794 C C . ALA A 1 100 ? 22.422 2.889 -1.599 1 97.75 100 ALA A C 1
ATOM 796 O O . ALA A 1 100 ? 23.547 2.979 -2.107 1 97.75 100 ALA A O 1
ATOM 797 N N . GLY A 1 101 ? 22 3.67 -0.731 1 96.19 101 GLY A N 1
ATOM 798 C CA . GLY A 1 101 ? 22.828 4.719 -0.157 1 96.19 101 GLY A CA 1
ATOM 799 C C . GLY A 1 101 ? 22.078 5.609 0.814 1 96.19 101 GLY A C 1
ATOM 800 O O . GLY A 1 101 ? 20.859 5.496 0.947 1 96.19 101 GLY A O 1
ATOM 801 N N . PRO A 1 102 ? 22.812 6.41 1.58 1 93.44 102 PRO A N 1
ATOM 802 C CA . PRO A 1 102 ? 22.188 7.285 2.568 1 93.44 102 PRO A CA 1
ATOM 803 C C . PRO A 1 102 ? 21.266 8.336 1.934 1 93.44 102 PRO A C 1
ATOM 805 O O . PRO A 1 102 ? 21.531 8.797 0.821 1 93.44 102 PRO A O 1
ATOM 808 N N . MET A 1 103 ? 20.062 8.578 2.635 1 87.31 103 MET A N 1
ATOM 809 C CA . MET A 1 103 ? 19.219 9.711 2.244 1 87.31 103 MET A CA 1
ATOM 810 C C . MET A 1 103 ? 19.969 11.023 2.432 1 87.31 103 MET A C 1
ATOM 812 O O . MET A 1 103 ? 20.812 11.148 3.322 1 87.31 103 MET A O 1
ATOM 816 N N . MET A 1 104 ? 19.641 11.992 1.547 1 75.38 104 MET A N 1
ATOM 817 C CA . MET A 1 104 ? 20.297 13.289 1.674 1 75.38 104 MET A CA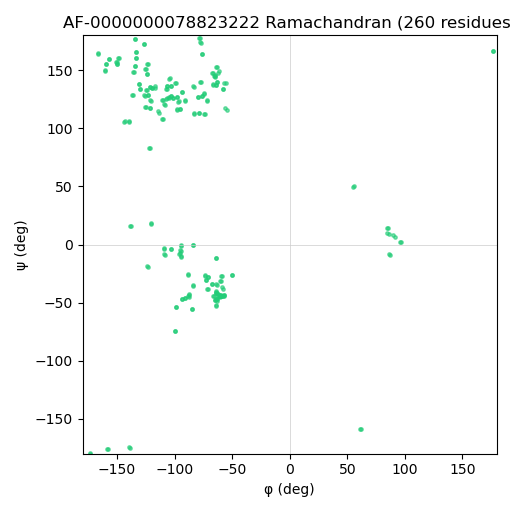 1
ATOM 818 C C . MET A 1 104 ? 20.125 13.852 3.08 1 75.38 104 MET A C 1
ATOM 820 O O . MET A 1 104 ? 19 13.977 3.572 1 75.38 104 MET A O 1
ATOM 824 N N . HIS A 1 105 ? 21.203 14 3.771 1 68.88 105 HIS A N 1
ATOM 825 C CA . HIS A 1 105 ? 21.297 14.664 5.07 1 68.88 105 HIS A CA 1
ATOM 826 C C . HIS A 1 105 ? 20.984 13.688 6.203 1 68.88 105 HIS A C 1
ATOM 828 O O . HIS A 1 105 ? 20.641 14.109 7.309 1 68.88 105 HIS A O 1
ATOM 834 N N . GLY A 1 106 ? 20.875 12.367 5.863 1 78.12 106 GLY A N 1
ATOM 835 C CA . GLY A 1 106 ? 20.594 11.477 6.977 1 78.12 106 GLY A CA 1
ATOM 836 C C . GLY A 1 106 ? 21.391 10.188 6.914 1 78.12 106 GLY A C 1
ATOM 837 O O . GLY A 1 106 ? 22.391 10.094 6.188 1 78.12 106 GLY A O 1
ATOM 838 N N . THR A 1 107 ? 21.031 9.344 7.887 1 88.38 107 THR A N 1
ATOM 839 C CA . THR A 1 107 ? 21.734 8.07 8.023 1 88.38 107 THR A CA 1
ATOM 840 C C . THR A 1 107 ? 20.891 6.922 7.477 1 88.38 107 THR A C 1
ATOM 842 O O . THR A 1 107 ? 21.359 5.789 7.383 1 88.38 107 THR A O 1
ATOM 845 N N . THR A 1 108 ? 19.75 7.285 7.105 1 94.56 108 THR A N 1
ATOM 846 C CA . THR A 1 108 ? 18.891 6.227 6.605 1 94.56 108 THR A CA 1
ATOM 847 C C . THR A 1 108 ? 19.359 5.742 5.238 1 94.56 108 THR A C 1
ATOM 849 O O . THR A 1 108 ? 19.531 6.543 4.316 1 94.56 108 THR A O 1
ATOM 852 N N . VAL A 1 109 ? 19.609 4.496 5.121 1 97.38 109 VAL A N 1
ATOM 853 C CA . VAL A 1 109 ? 20.016 3.908 3.85 1 97.38 109 VAL A CA 1
ATOM 854 C C . VAL A 1 109 ? 18.781 3.422 3.086 1 97.38 109 VAL A C 1
ATOM 856 O O . VAL A 1 109 ? 18.016 2.602 3.592 1 97.38 109 VAL A O 1
ATOM 859 N N . ILE A 1 110 ? 18.672 3.934 1.864 1 97.94 110 ILE A N 1
ATOM 860 C CA . ILE A 1 110 ? 17.5 3.562 1.071 1 97.94 110 ILE A CA 1
ATOM 861 C C . ILE A 1 110 ? 17.938 3.182 -0.341 1 97.94 110 ILE A C 1
ATOM 863 O O . ILE A 1 110 ? 19.078 3.441 -0.737 1 97.94 110 ILE A O 1
ATOM 867 N N . ALA A 1 111 ? 17.062 2.561 -1.059 1 98.44 111 ALA A N 1
ATOM 868 C CA . ALA A 1 111 ? 17.188 2.268 -2.484 1 98.44 111 ALA A CA 1
ATOM 869 C C . ALA A 1 111 ? 15.805 2.213 -3.145 1 98.44 111 ALA A C 1
ATOM 871 O O . ALA A 1 111 ? 14.789 2.062 -2.463 1 98.44 111 ALA A O 1
ATOM 872 N N . PHE A 1 112 ? 15.781 2.426 -4.445 1 98.69 112 PHE A N 1
ATOM 873 C CA . PHE A 1 112 ? 14.562 2.23 -5.223 1 98.69 112 PHE A CA 1
ATOM 874 C C . PHE A 1 112 ? 14.805 1.25 -6.363 1 98.69 112 PHE A C 1
ATOM 876 O O . PHE A 1 112 ? 15.797 1.353 -7.078 1 98.69 112 PHE A O 1
ATOM 883 N N . ILE A 1 113 ? 13.883 0.353 -6.449 1 98.69 113 ILE A N 1
ATOM 884 C CA . ILE A 1 113 ? 13.891 -0.57 -7.578 1 98.69 113 ILE A CA 1
ATOM 885 C C . ILE A 1 113 ? 12.531 -0.536 -8.273 1 98.69 113 ILE A C 1
ATOM 887 O O . ILE A 1 113 ? 11.602 0.131 -7.812 1 98.69 113 ILE A O 1
ATOM 891 N N . GLU A 1 114 ? 12.445 -1.2 -9.406 1 98.31 114 GLU A N 1
ATOM 892 C CA . GLU A 1 114 ? 11.18 -1.427 -10.094 1 98.31 114 GLU A CA 1
ATOM 893 C C . GLU A 1 114 ? 10.852 -2.914 -10.172 1 98.31 114 GLU A C 1
ATOM 895 O O . GLU A 1 114 ? 11.727 -3.738 -10.43 1 98.31 114 GLU A O 1
ATOM 900 N N . ASP A 1 115 ? 9.609 -3.221 -9.875 1 97.88 115 ASP A N 1
ATOM 901 C CA . ASP A 1 115 ? 9.18 -4.602 -10.078 1 97.88 115 ASP A CA 1
ATOM 902 C C . ASP A 1 115 ? 8.906 -4.879 -11.555 1 97.88 115 ASP A C 1
ATOM 904 O O . ASP A 1 115 ? 9.062 -3.99 -12.398 1 97.88 115 ASP A O 1
ATOM 908 N N . PRO A 1 116 ? 8.562 -6.043 -11.977 1 97.25 116 PRO A N 1
ATOM 909 C CA . PRO A 1 116 ? 8.43 -6.41 -13.383 1 97.25 116 PRO A CA 1
ATOM 910 C C . PRO A 1 116 ? 7.402 -5.551 -14.125 1 97.25 116 PRO A C 1
ATOM 912 O O . PRO A 1 116 ? 7.48 -5.402 -15.344 1 97.25 116 PRO A O 1
ATOM 915 N N . ASP A 1 117 ? 6.395 -5.012 -13.43 1 97.69 117 ASP A N 1
ATOM 916 C CA . ASP A 1 117 ? 5.359 -4.191 -14.055 1 97.69 117 ASP A CA 1
ATOM 917 C C . ASP A 1 117 ? 5.707 -2.707 -13.961 1 97.69 117 ASP A C 1
ATOM 919 O O . ASP A 1 117 ? 4.922 -1.855 -14.383 1 97.69 117 ASP A O 1
ATOM 923 N N . GLY A 1 118 ? 6.832 -2.42 -13.336 1 97.19 118 GLY A N 1
ATOM 924 C CA . GLY A 1 118 ? 7.289 -1.041 -13.281 1 97.19 118 GLY A CA 1
ATOM 925 C C . GLY A 1 118 ? 6.898 -0.337 -11.992 1 97.19 118 GLY A C 1
ATOM 926 O O . GLY A 1 118 ? 7.109 0.869 -11.852 1 97.19 118 GLY A O 1
ATOM 927 N N . TYR A 1 119 ? 6.246 -1.024 -11.062 1 98.38 119 TYR A N 1
ATOM 928 C CA . TYR A 1 119 ? 5.988 -0.413 -9.766 1 98.38 119 TYR A CA 1
ATOM 929 C C . TYR A 1 119 ? 7.289 -0.117 -9.031 1 98.38 119 TYR A C 1
ATOM 931 O O . TYR A 1 119 ? 8.203 -0.946 -9.023 1 98.38 119 TYR A O 1
ATOM 939 N N . LYS A 1 120 ? 7.355 1.04 -8.43 1 98.56 120 LYS A N 1
ATOM 940 C CA . LYS A 1 120 ? 8.508 1.343 -7.582 1 98.56 120 LYS A CA 1
ATOM 941 C C . LYS A 1 120 ? 8.398 0.648 -6.23 1 98.56 120 LYS A C 1
ATOM 943 O O . LYS A 1 120 ? 7.309 0.563 -5.656 1 98.56 120 LYS A O 1
ATOM 948 N N . VAL A 1 121 ? 9.469 0.158 -5.781 1 98.81 121 VAL A N 1
ATOM 949 C CA . VAL A 1 121 ? 9.625 -0.398 -4.445 1 98.81 121 VAL A CA 1
ATOM 950 C C . VAL A 1 121 ? 10.812 0.27 -3.742 1 98.81 121 VAL A C 1
ATOM 952 O O . VAL A 1 121 ? 11.906 0.342 -4.297 1 98.81 121 VAL A O 1
ATOM 955 N N . GLU A 1 122 ? 10.594 0.744 -2.588 1 98.75 122 GLU A N 1
ATOM 956 C CA . GLU A 1 122 ? 11.641 1.352 -1.769 1 98.75 122 GLU A CA 1
ATOM 957 C C . GLU A 1 122 ? 12.188 0.36 -0.746 1 98.75 122 GLU A C 1
ATOM 959 O O . GLU A 1 122 ? 11.422 -0.278 -0.021 1 98.75 122 GLU A O 1
ATOM 964 N N . PHE A 1 123 ? 13.453 0.224 -0.762 1 98.62 123 PHE A N 1
ATOM 965 C CA . PHE A 1 123 ? 14.117 -0.488 0.325 1 98.62 123 PHE A CA 1
ATOM 966 C C . PHE A 1 123 ? 14.578 0.483 1.404 1 98.62 123 PHE A C 1
ATOM 968 O O . PHE A 1 123 ? 15.188 1.513 1.102 1 98.62 123 PHE A O 1
ATOM 975 N N . ILE A 1 124 ? 14.281 0.197 2.619 1 98.06 124 ILE A N 1
ATOM 976 C CA . ILE A 1 124 ? 14.812 0.925 3.77 1 98.06 124 ILE A CA 1
ATOM 977 C C . ILE A 1 124 ? 15.57 -0.034 4.684 1 98.06 124 ILE A C 1
ATOM 979 O O . ILE A 1 124 ? 15 -1.012 5.176 1 98.06 124 ILE A O 1
ATOM 983 N N . GLN A 1 125 ? 16.766 0.295 4.934 1 98.06 125 GLN A N 1
ATOM 984 C CA . GLN A 1 125 ? 17.625 -0.634 5.668 1 98.06 125 GLN A CA 1
ATOM 985 C C . GLN A 1 125 ? 17.344 -0.56 7.168 1 98.06 125 GLN A C 1
ATOM 987 O O . GLN A 1 125 ? 17.438 0.515 7.766 1 98.06 125 GLN A O 1
ATOM 992 N N . LYS A 1 126 ? 17.094 -1.73 7.656 1 96.38 126 LYS A N 1
ATOM 993 C CA . LYS A 1 126 ? 16.859 -1.86 9.094 1 96.38 126 LYS A CA 1
ATOM 994 C C . LYS A 1 126 ? 18.047 -1.313 9.891 1 96.38 126 LYS A C 1
ATOM 996 O O . LYS A 1 126 ? 19.203 -1.554 9.531 1 96.38 126 LYS A O 1
ATOM 1001 N N . GLY A 1 127 ? 17.719 -0.609 10.977 1 94.75 127 GLY A N 1
ATOM 1002 C CA . GLY A 1 127 ? 18.766 -0.114 11.859 1 94.75 127 GLY A CA 1
ATOM 1003 C C . GLY A 1 127 ? 19.312 1.238 11.438 1 94.75 127 GLY A C 1
ATOM 1004 O O . GLY A 1 127 ? 20.078 1.855 12.172 1 94.75 127 GLY A O 1
ATOM 1005 N N . THR A 1 128 ? 18.938 1.697 10.305 1 95 128 THR A N 1
ATOM 1006 C CA . THR A 1 128 ? 19.484 2.957 9.812 1 95 128 THR A CA 1
ATOM 1007 C C . THR A 1 128 ? 18.422 4.055 9.852 1 95 128 THR A C 1
ATOM 1009 O O . THR A 1 128 ? 18.672 5.184 9.43 1 95 128 THR A O 1
ATOM 1012 N N . TRP A 1 129 ? 17.219 3.682 10.242 1 92.12 129 TRP A N 1
ATOM 1013 C CA . TRP A 1 129 ? 16.141 4.641 10.445 1 92.12 129 TRP A CA 1
ATOM 1014 C C . TRP A 1 129 ? 15.414 4.375 11.758 1 92.12 129 TRP A C 1
ATOM 1016 O O . TRP A 1 129 ? 15.586 3.32 12.367 1 92.12 129 TRP A O 1
ATOM 1026 N N . THR A 1 130 ? 14.688 5.387 12.258 1 90.06 130 THR A N 1
ATOM 1027 C CA . THR A 1 130 ? 13.945 5.246 13.508 1 90.06 130 THR A CA 1
ATOM 1028 C C . THR A 1 130 ? 12.438 5.324 13.258 1 90.06 130 THR A C 1
ATOM 1030 O O . THR A 1 130 ? 11.93 6.371 12.859 1 90.06 130 THR A O 1
ATOM 1033 N N . PRO A 1 131 ? 11.836 4.188 13.531 1 88.81 131 PRO A N 1
ATOM 1034 C CA . PRO A 1 131 ? 10.383 4.203 13.352 1 88.81 131 PRO A CA 1
ATOM 1035 C C . PRO A 1 131 ? 9.68 5.129 14.344 1 88.81 131 PRO A C 1
ATOM 1037 O O . PRO A 1 131 ? 10.125 5.277 15.484 1 88.81 131 PRO A O 1
ATOM 1040 N N . ALA A 1 132 ? 8.648 5.734 13.898 1 85.25 132 ALA A N 1
ATOM 1041 C CA . ALA A 1 132 ? 7.844 6.57 14.781 1 85.25 132 ALA A CA 1
ATOM 1042 C C . ALA A 1 132 ? 6.926 5.719 15.656 1 85.25 132 ALA A C 1
ATOM 1044 O O . ALA A 1 132 ? 6.496 4.637 15.25 1 85.25 132 ALA A O 1
ATOM 1045 N N . MET B 1 1 ? 12.414 -8.859 7.492 1 93.75 1 MET B N 1
ATOM 1046 C CA . MET B 1 1 ? 11.883 -8.031 6.414 1 93.75 1 MET B CA 1
ATOM 1047 C C . MET B 1 1 ? 10.367 -7.883 6.539 1 93.75 1 MET B C 1
ATOM 1049 O O . MET B 1 1 ? 9.695 -8.773 7.059 1 93.75 1 MET B O 1
ATOM 1053 N N . ARG B 1 2 ? 9.836 -6.664 6.25 1 96.62 2 ARG B N 1
ATOM 1054 C CA . ARG B 1 2 ? 8.398 -6.41 6.312 1 96.62 2 ARG B CA 1
ATOM 1055 C C . ARG B 1 2 ? 8.016 -5.219 5.441 1 96.62 2 ARG B C 1
ATOM 1057 O O . ARG B 1 2 ? 8.867 -4.398 5.094 1 96.62 2 ARG B O 1
ATOM 1064 N N . ILE B 1 3 ? 6.766 -5.156 5.09 1 98.19 3 ILE B N 1
ATOM 1065 C CA . ILE B 1 3 ? 6.23 -3.986 4.402 1 98.19 3 ILE B CA 1
ATOM 1066 C C . ILE B 1 3 ? 6.074 -2.834 5.391 1 98.19 3 ILE B C 1
ATOM 1068 O O . ILE B 1 3 ? 5.512 -3.01 6.473 1 98.19 3 ILE B O 1
ATOM 1072 N N . LEU B 1 4 ? 6.562 -1.718 5.059 1 98.38 4 LEU B N 1
ATOM 1073 C CA . LEU B 1 4 ? 6.547 -0.578 5.969 1 98.38 4 LEU B CA 1
ATOM 1074 C C . LEU B 1 4 ? 5.395 0.366 5.633 1 98.38 4 LEU B C 1
ATOM 1076 O O . LEU B 1 4 ? 4.641 0.767 6.52 1 98.38 4 LEU B O 1
ATOM 1080 N N . HIS B 1 5 ? 5.344 0.797 4.355 1 98.81 5 HIS B N 1
ATOM 1081 C CA . HIS B 1 5 ? 4.297 1.755 4.023 1 98.81 5 HIS B CA 1
ATOM 1082 C C . HIS B 1 5 ? 4.02 1.768 2.523 1 98.81 5 HIS B C 1
ATOM 1084 O O . HIS B 1 5 ? 4.84 1.295 1.732 1 98.81 5 HIS B O 1
ATOM 1090 N N . THR B 1 6 ? 2.863 2.164 2.17 1 98.88 6 THR B N 1
ATOM 1091 C CA . THR B 1 6 ? 2.459 2.533 0.819 1 98.88 6 THR B CA 1
ATOM 1092 C C . THR B 1 6 ? 2.391 4.051 0.67 1 98.88 6 THR B C 1
ATOM 1094 O O . THR B 1 6 ? 1.792 4.734 1.504 1 98.88 6 THR B O 1
ATOM 1097 N N . MET B 1 7 ? 3.062 4.547 -0.352 1 98.88 7 MET B N 1
ATOM 1098 C CA . MET B 1 7 ? 3.105 5.992 -0.547 1 98.88 7 MET B CA 1
ATOM 1099 C C . MET B 1 7 ? 2.127 6.426 -1.634 1 98.88 7 MET B C 1
ATOM 1101 O O . MET B 1 7 ? 2.119 5.863 -2.729 1 98.88 7 MET B O 1
ATOM 1105 N N . LEU B 1 8 ? 1.263 7.359 -1.323 1 98.88 8 LEU B N 1
ATOM 1106 C CA . LEU B 1 8 ? 0.293 7.957 -2.232 1 98.88 8 LEU B CA 1
ATOM 1107 C C . LEU B 1 8 ? 0.52 9.461 -2.355 1 98.88 8 LEU B C 1
ATOM 1109 O O . LEU B 1 8 ? 0.684 10.148 -1.348 1 98.88 8 LEU B O 1
ATOM 1113 N N . ARG B 1 9 ? 0.493 9.945 -3.604 1 98.88 9 ARG B N 1
ATOM 1114 C CA . ARG B 1 9 ? 0.53 11.391 -3.809 1 98.88 9 ARG B CA 1
ATOM 1115 C C . ARG B 1 9 ? -0.862 12 -3.678 1 98.88 9 ARG B C 1
ATOM 1117 O O . ARG B 1 9 ? -1.838 11.438 -4.184 1 98.88 9 ARG B O 1
ATOM 1124 N N . VAL B 1 10 ? -0.901 13.07 -2.984 1 98.75 10 VAL B N 1
ATOM 1125 C CA . VAL B 1 10 ? -2.203 13.68 -2.736 1 98.75 10 VAL B CA 1
ATOM 1126 C C . VAL B 1 10 ? -2.191 15.133 -3.199 1 98.75 10 VAL B C 1
ATOM 1128 O O . VAL B 1 10 ? -1.147 15.789 -3.17 1 98.75 10 VAL B O 1
ATOM 1131 N N . GLY B 1 11 ? -3.314 15.641 -3.59 1 98.44 11 GLY B N 1
ATOM 1132 C CA . GLY B 1 11 ? -3.428 16.984 -4.125 1 98.44 11 GLY B CA 1
ATOM 1133 C C . GLY B 1 11 ? -3.662 18.031 -3.053 1 98.44 11 GLY B C 1
ATOM 1134 O O . GLY B 1 11 ? -3.404 19.219 -3.27 1 98.44 11 GLY B O 1
ATOM 1135 N N . ASP B 1 12 ? -4.207 17.688 -1.967 1 98.31 12 ASP B N 1
ATOM 1136 C CA . ASP B 1 12 ? -4.477 18.516 -0.794 1 98.31 12 ASP B CA 1
ATOM 1137 C C . ASP B 1 12 ? -4.199 17.75 0.495 1 98.31 12 ASP B C 1
ATOM 1139 O O . ASP B 1 12 ? -5 16.906 0.907 1 98.31 12 ASP B O 1
ATOM 1143 N N . LEU B 1 13 ? -3.09 18.078 1.145 1 98.56 13 LEU B N 1
ATOM 1144 C CA . LEU B 1 13 ? -2.615 17.281 2.273 1 98.56 13 LEU B CA 1
ATOM 1145 C C . LEU B 1 13 ? -3.588 17.375 3.443 1 98.56 13 LEU B C 1
ATOM 1147 O O . LEU B 1 13 ? -3.891 16.359 4.078 1 98.56 13 LEU B O 1
ATOM 1151 N N . GLU B 1 14 ? -4.059 18.531 3.748 1 98.56 14 GLU B N 1
ATOM 1152 C CA . GLU B 1 14 ? -4.934 18.719 4.898 1 98.56 14 GLU B CA 1
ATOM 1153 C C . GLU B 1 14 ? -6.25 17.969 4.715 1 98.56 14 GLU B C 1
ATOM 1155 O O . GLU B 1 14 ? -6.773 17.375 5.66 1 98.56 14 GLU B O 1
ATOM 1160 N N . LYS B 1 15 ? -6.801 18.031 3.514 1 98 15 LYS B N 1
ATOM 1161 C CA . LYS B 1 15 ? -8.008 17.266 3.211 1 98 15 LYS B CA 1
ATOM 1162 C C . LYS B 1 15 ? -7.773 15.766 3.383 1 98 15 LYS B C 1
ATOM 1164 O O . LYS B 1 15 ? -8.617 15.062 3.947 1 98 15 LYS B O 1
ATOM 1169 N N . SER B 1 16 ? -6.672 15.305 2.883 1 98.56 16 SER B N 1
ATOM 1170 C CA . SER B 1 16 ? -6.328 13.898 3.02 1 98.56 16 SER B CA 1
ATOM 1171 C C . SER B 1 16 ? -6.137 13.516 4.48 1 98.56 16 SER B C 1
ATOM 1173 O O . SER B 1 16 ? -6.656 12.492 4.934 1 98.56 16 SER B O 1
ATOM 1175 N N . LEU B 1 17 ? -5.406 14.32 5.191 1 98.75 17 LEU B N 1
ATOM 1176 C CA . LEU B 1 17 ? -5.172 14.047 6.602 1 98.75 17 LEU B CA 1
ATOM 1177 C C . LEU B 1 17 ? -6.488 14 7.371 1 98.75 17 LEU B C 1
ATOM 1179 O O . LEU B 1 17 ? -6.691 13.125 8.219 1 98.75 17 LEU B O 1
ATOM 1183 N N . ALA B 1 18 ? -7.383 14.938 7.117 1 98.5 18 ALA B N 1
ATOM 1184 C CA . ALA B 1 18 ? -8.688 14.938 7.766 1 98.5 18 ALA B CA 1
ATOM 1185 C C . ALA B 1 18 ? -9.43 13.625 7.5 1 98.5 18 ALA B C 1
ATOM 1187 O O . ALA B 1 18 ? -10.008 13.039 8.414 1 98.5 18 ALA B O 1
ATOM 1188 N N . PHE B 1 19 ? -9.352 13.227 6.273 1 98.5 19 PHE B N 1
ATOM 1189 C CA . PHE B 1 19 ? -10.039 12 5.887 1 98.5 19 PHE B CA 1
ATOM 1190 C C . PHE B 1 19 ? -9.453 10.797 6.621 1 98.5 19 PHE B C 1
ATOM 1192 O O . PHE B 1 19 ? -10.188 10.031 7.25 1 98.5 19 PHE B O 1
ATOM 1199 N N . TYR B 1 20 ? -8.195 10.562 6.598 1 98.69 20 TYR B N 1
ATOM 1200 C CA . TYR B 1 20 ? -7.562 9.359 7.125 1 98.69 20 TYR B CA 1
ATOM 1201 C C . TYR B 1 20 ? -7.566 9.367 8.648 1 98.69 20 TYR B C 1
ATOM 1203 O O . TYR B 1 20 ? -7.652 8.312 9.281 1 98.69 20 TYR B O 1
ATOM 1211 N N . THR B 1 21 ? -7.512 10.586 9.258 1 98.5 21 THR B N 1
ATOM 1212 C CA . THR B 1 21 ? -7.43 10.617 10.711 1 98.5 21 THR B CA 1
ATOM 1213 C C . THR B 1 21 ? -8.82 10.734 11.328 1 98.5 21 THR B C 1
ATOM 1215 O O . THR B 1 21 ? -9.18 9.945 12.211 1 98.5 21 THR B O 1
ATOM 1218 N N . GLN B 1 22 ? -9.602 11.625 10.82 1 97.38 22 GLN B N 1
ATOM 1219 C CA . GLN B 1 22 ? -10.883 11.898 11.461 1 97.38 22 GLN B CA 1
ATOM 1220 C C . GLN B 1 22 ? -11.953 10.906 11 1 97.38 22 GLN B C 1
ATOM 1222 O O . GLN B 1 22 ? -12.797 10.484 11.797 1 97.38 22 GLN B O 1
ATOM 1227 N N . VAL B 1 23 ? -11.891 10.508 9.773 1 96.62 23 VAL B N 1
ATOM 1228 C CA . VAL B 1 23 ? -12.93 9.633 9.242 1 96.62 23 VAL B CA 1
ATOM 1229 C C . VAL B 1 23 ? -12.523 8.172 9.445 1 96.62 23 VAL B C 1
ATOM 1231 O O . VAL B 1 23 ? -13.312 7.363 9.93 1 96.62 23 VAL B O 1
ATOM 1234 N N . LEU B 1 24 ? -11.281 7.859 9.125 1 97.75 24 LEU B N 1
ATOM 1235 C CA . LEU B 1 24 ? -10.875 6.461 9.156 1 97.75 24 LEU B CA 1
ATOM 1236 C C . LEU B 1 24 ? -10.234 6.113 10.492 1 97.75 24 LEU B C 1
ATOM 1238 O O . LEU B 1 24 ? -9.906 4.949 10.75 1 97.75 24 LEU B O 1
ATOM 1242 N N . GLY B 1 25 ? -9.945 7.105 11.297 1 97.62 25 GLY B N 1
ATOM 1243 C CA . GLY B 1 25 ? -9.516 6.852 12.664 1 97.62 25 GLY B CA 1
ATOM 1244 C C . GLY B 1 25 ? -8.023 6.59 12.781 1 97.62 25 GLY B C 1
ATOM 1245 O O . GLY B 1 25 ? -7.562 6.047 13.781 1 97.62 25 GLY B O 1
ATOM 1246 N N . MET B 1 26 ? -7.273 6.891 11.781 1 98.31 26 MET B N 1
ATOM 1247 C CA . MET B 1 26 ? -5.824 6.75 11.867 1 98.31 26 MET B CA 1
ATOM 1248 C C . MET B 1 26 ? -5.215 7.883 12.688 1 98.31 26 MET B C 1
ATOM 1250 O O . MET B 1 26 ? -5.887 8.875 12.977 1 98.31 26 MET B O 1
ATOM 1254 N N . LYS B 1 27 ? -3.992 7.676 13.094 1 98.31 27 LYS B N 1
ATOM 1255 C CA . LYS B 1 27 ? -3.209 8.727 13.742 1 98.31 27 LYS B CA 1
ATOM 1256 C C . LYS B 1 27 ? -2.158 9.289 12.789 1 98.31 27 LYS B C 1
ATOM 1258 O O . LYS B 1 27 ? -1.572 8.555 11.992 1 98.31 27 LYS B O 1
ATOM 1263 N N . LEU B 1 28 ? -1.936 10.57 12.867 1 98.62 28 LEU B N 1
ATOM 1264 C CA . LEU B 1 28 ? -0.76 11.156 12.234 1 98.62 28 LEU B CA 1
ATOM 1265 C C . LEU B 1 28 ? 0.504 10.828 13.023 1 98.62 28 LEU B C 1
ATOM 1267 O O . LEU B 1 28 ? 0.698 11.328 14.133 1 98.62 28 LEU B O 1
ATOM 1271 N N . LEU B 1 29 ? 1.357 10.055 12.484 1 98.31 29 LEU B N 1
ATOM 1272 C CA . LEU B 1 29 ? 2.523 9.539 13.195 1 98.31 29 LEU B CA 1
ATOM 1273 C C . LEU B 1 29 ? 3.699 10.5 13.086 1 98.31 29 LEU B C 1
ATOM 1275 O O . LEU B 1 29 ? 4.441 10.695 14.055 1 98.31 29 LEU B O 1
ATOM 1279 N N . ARG B 1 30 ? 3.926 11.039 11.914 1 97.25 30 ARG B N 1
ATOM 1280 C CA . ARG B 1 30 ? 4.957 12.039 11.672 1 97.25 30 ARG B CA 1
ATOM 1281 C C . ARG B 1 30 ? 4.676 12.812 10.391 1 97.25 30 ARG B C 1
ATOM 1283 O O . ARG B 1 30 ? 4.004 12.305 9.492 1 97.25 30 ARG B O 1
ATOM 1290 N N . ARG B 1 31 ? 5.09 14.016 10.391 1 97.62 31 ARG B N 1
ATOM 1291 C CA . ARG B 1 31 ? 4.992 14.953 9.273 1 97.62 31 ARG B CA 1
ATOM 1292 C C . ARG B 1 31 ? 6.301 15.719 9.086 1 97.62 31 ARG B C 1
ATOM 1294 O O . ARG B 1 31 ? 6.871 16.234 10.047 1 97.62 31 ARG B O 1
ATOM 1301 N N . HIS B 1 32 ? 6.785 15.711 7.855 1 96.19 32 HIS B N 1
ATOM 1302 C CA . HIS B 1 32 ? 8.031 16.406 7.543 1 96.19 32 HIS B CA 1
ATOM 1303 C C . HIS B 1 32 ? 7.871 17.297 6.316 1 96.19 32 HIS B C 1
ATOM 1305 O O . HIS B 1 32 ? 7.242 16.906 5.332 1 96.19 32 HIS B O 1
ATOM 1311 N N . GLU B 1 33 ? 8.414 18.438 6.398 1 97.31 33 GLU B N 1
ATOM 1312 C CA . GLU B 1 33 ? 8.469 19.359 5.266 1 97.31 33 GLU B CA 1
ATOM 1313 C C . GLU B 1 33 ? 9.859 19.375 4.641 1 97.31 33 GLU B C 1
ATOM 1315 O O . GLU B 1 33 ? 10.867 19.359 5.348 1 97.31 33 GLU B O 1
ATOM 1320 N N . TYR B 1 34 ? 9.844 19.359 3.391 1 95.38 34 TYR B N 1
ATOM 1321 C CA . TYR B 1 34 ? 11.078 19.453 2.629 1 95.38 34 TYR B CA 1
ATOM 1322 C C . TYR B 1 34 ? 11.047 20.656 1.686 1 95.38 34 TYR B C 1
ATOM 1324 O O . TYR B 1 34 ? 10.766 20.5 0.495 1 95.38 34 TYR B O 1
ATOM 1332 N N . PRO B 1 35 ? 11.359 21.812 2.186 1 96.5 35 PRO B N 1
ATOM 1333 C CA . PRO B 1 35 ? 11.242 23.031 1.397 1 96.5 35 PRO B CA 1
ATOM 1334 C C . PRO B 1 35 ? 12.078 23 0.12 1 96.5 35 PRO B C 1
ATOM 1336 O O . PRO B 1 35 ? 11.648 23.516 -0.917 1 96.5 35 PRO B O 1
ATOM 1339 N N . ASP B 1 36 ? 13.273 22.391 0.195 1 95.06 36 ASP B N 1
ATOM 1340 C CA . ASP B 1 36 ? 14.141 22.344 -0.979 1 95.06 36 ASP B CA 1
ATOM 1341 C C . ASP B 1 36 ? 13.484 21.531 -2.104 1 95.06 36 ASP B C 1
ATOM 1343 O O . ASP B 1 36 ? 13.641 21.875 -3.281 1 95.06 36 ASP B O 1
ATOM 1347 N N . GLY B 1 37 ? 12.766 20.547 -1.739 1 95.44 37 GLY B N 1
ATOM 1348 C CA . GLY B 1 37 ? 12.07 19.719 -2.715 1 95.44 37 GLY B CA 1
ATOM 1349 C C . GLY B 1 37 ? 10.625 20.141 -2.932 1 95.44 37 GLY B C 1
ATOM 1350 O O . GLY B 1 37 ? 9.938 19.594 -3.797 1 95.44 37 GLY B O 1
ATOM 1351 N N . LYS B 1 38 ? 10.219 21.094 -2.15 1 97.81 38 LYS B N 1
ATOM 1352 C CA . LYS B 1 38 ? 8.875 21.656 -2.207 1 97.81 38 LYS B CA 1
ATOM 1353 C C . LYS B 1 38 ? 7.816 20.562 -2.053 1 97.81 38 LYS B C 1
ATOM 1355 O O . LYS B 1 38 ? 6.895 20.453 -2.867 1 97.81 38 LYS B O 1
ATOM 1360 N N . PHE B 1 39 ? 7.988 19.75 -1.036 1 98.25 39 PHE B N 1
ATOM 1361 C CA . PHE B 1 39 ? 6.969 18.75 -0.744 1 98.25 39 PHE B CA 1
ATOM 1362 C C . PHE B 1 39 ? 6.906 18.469 0.751 1 98.25 39 PHE B C 1
ATOM 1364 O O . PHE B 1 39 ? 7.805 18.859 1.501 1 98.25 39 PHE B O 1
ATOM 1371 N N . THR B 1 40 ? 5.801 17.922 1.152 1 98.56 40 THR B N 1
ATOM 1372 C CA . THR B 1 40 ? 5.543 17.484 2.521 1 98.56 40 THR B CA 1
ATOM 1373 C C . THR B 1 40 ? 5.223 16 2.572 1 98.56 40 THR B C 1
ATOM 1375 O O . THR B 1 40 ? 4.496 15.484 1.718 1 98.56 40 THR B O 1
ATOM 1378 N N . LEU B 1 41 ? 5.832 15.297 3.551 1 98.31 41 LEU B N 1
ATOM 1379 C CA . LEU B 1 41 ? 5.48 13.906 3.83 1 98.31 41 LEU B CA 1
ATOM 1380 C C . LEU B 1 41 ? 4.691 13.797 5.133 1 98.31 41 LEU B C 1
ATOM 1382 O O . LEU B 1 41 ? 5.023 14.453 6.121 1 98.31 41 LEU B O 1
ATOM 1386 N N . ALA B 1 42 ? 3.65 13.062 5.09 1 98.81 42 ALA B N 1
ATOM 1387 C CA . ALA B 1 42 ? 2.889 12.711 6.285 1 98.81 42 ALA B CA 1
ATOM 1388 C C . ALA B 1 42 ? 2.633 11.211 6.348 1 98.81 42 ALA B C 1
ATOM 1390 O O . ALA B 1 42 ? 2.285 10.586 5.34 1 98.81 42 ALA B O 1
ATOM 1391 N N . PHE B 1 43 ? 2.857 10.633 7.504 1 98.81 43 PHE B N 1
ATOM 1392 C CA . PHE B 1 43 ? 2.615 9.211 7.727 1 98.81 43 PHE B CA 1
ATOM 1393 C C . PHE B 1 43 ? 1.438 9 8.672 1 98.81 43 PHE B C 1
ATOM 1395 O O . PHE B 1 43 ? 1.417 9.555 9.773 1 98.81 43 PHE B O 1
ATOM 1402 N N . VAL B 1 44 ? 0.443 8.234 8.219 1 98.81 44 VAL B N 1
ATOM 1403 C CA . VAL B 1 44 ? -0.737 7.965 9.031 1 98.81 44 VAL B CA 1
ATOM 1404 C C . VAL B 1 44 ? -0.928 6.457 9.195 1 98.81 44 VAL B C 1
ATOM 1406 O O . VAL B 1 44 ? -0.578 5.684 8.297 1 98.81 44 VAL B O 1
ATOM 1409 N N . GLY B 1 45 ? -1.41 6.027 10.258 1 98.38 45 GLY B N 1
ATOM 1410 C CA . GLY B 1 45 ? -1.682 4.621 10.516 1 98.38 45 GLY B CA 1
ATOM 1411 C C . GLY B 1 45 ? -2.41 4.383 11.82 1 98.38 45 GLY B C 1
ATOM 1412 O O . GLY B 1 45 ? -2.805 5.332 12.5 1 98.38 45 GLY B O 1
ATOM 1413 N N . TYR B 1 46 ? -2.668 3.131 12.109 1 98 46 TYR B N 1
ATOM 1414 C CA . TYR B 1 46 ? -3.441 2.76 13.289 1 98 46 TYR B CA 1
ATOM 1415 C C . TYR B 1 46 ? -2.523 2.412 14.453 1 98 46 TYR B C 1
ATOM 1417 O O . TYR B 1 46 ? -2.988 2.223 15.578 1 98 46 TYR B O 1
ATOM 1425 N N . GLY B 1 47 ? -1.291 2.33 14.211 1 95.81 47 GLY B N 1
ATOM 1426 C CA . GLY B 1 47 ? -0.289 2.008 15.211 1 95.81 47 GLY B CA 1
ATOM 1427 C C . GLY B 1 47 ? 1.104 2.475 14.836 1 95.81 47 GLY B C 1
ATOM 1428 O O . GLY B 1 47 ? 1.289 3.125 13.805 1 95.81 47 GLY B O 1
ATOM 1429 N N . SER B 1 48 ? 2.098 2.119 15.695 1 95.69 48 SER B N 1
ATOM 1430 C CA . SER B 1 48 ? 3.482 2.529 15.492 1 95.69 48 SER B CA 1
ATOM 1431 C C . SER B 1 48 ? 4.062 1.902 14.227 1 95.69 48 SER B C 1
ATOM 1433 O O . SER B 1 48 ? 3.789 0.741 13.922 1 95.69 48 SER B O 1
ATOM 1435 N N . GLU B 1 49 ? 4.953 2.686 13.523 1 95.94 49 GLU B N 1
ATOM 1436 C CA . GLU B 1 49 ? 5.656 2.178 12.352 1 95.94 49 GLU B CA 1
ATOM 1437 C C . GLU B 1 49 ? 6.586 1.025 12.719 1 95.94 49 GLU B C 1
ATOM 1439 O O . GLU B 1 49 ? 7.078 0.314 11.844 1 95.94 49 GLU B O 1
ATOM 1444 N N . ARG B 1 50 ? 6.809 0.812 14 1 93.44 50 ARG B N 1
ATOM 1445 C CA . ARG B 1 50 ? 7.629 -0.299 14.469 1 93.44 50 ARG B CA 1
ATOM 1446 C C . ARG B 1 50 ? 6.918 -1.632 14.266 1 93.44 50 ARG B C 1
ATOM 1448 O O . ARG B 1 50 ? 7.559 -2.648 13.992 1 93.44 50 ARG B O 1
ATOM 1455 N N . ASP B 1 51 ? 5.625 -1.509 14.297 1 92.31 51 ASP B N 1
ATOM 1456 C CA . ASP B 1 51 ? 4.906 -2.771 14.414 1 92.31 51 ASP B CA 1
ATOM 1457 C C . ASP B 1 51 ? 3.918 -2.953 13.266 1 92.31 51 ASP B C 1
ATOM 1459 O O . ASP B 1 51 ? 3.461 -4.066 13 1 92.31 51 ASP B O 1
ATOM 1463 N N . GLN B 1 52 ? 3.562 -1.831 12.586 1 96.12 52 GLN B N 1
ATOM 1464 C CA . GLN B 1 52 ? 2.496 -1.901 11.586 1 96.12 52 GLN B CA 1
ATOM 1465 C C . GLN B 1 52 ? 2.883 -1.157 10.312 1 96.12 52 GLN B C 1
ATOM 1467 O O . GLN B 1 52 ? 3.648 -0.192 10.359 1 96.12 52 GLN B O 1
ATOM 1472 N N . ALA B 1 53 ? 2.354 -1.688 9.203 1 98.12 53 ALA B N 1
ATOM 1473 C CA . ALA B 1 53 ? 2.426 -0.896 7.977 1 98.12 53 ALA B CA 1
ATOM 1474 C C . ALA B 1 53 ? 1.555 0.354 8.078 1 98.12 53 ALA B C 1
ATOM 1476 O O . ALA B 1 53 ? 0.508 0.336 8.734 1 98.12 53 ALA B O 1
ATOM 1477 N N . VAL B 1 54 ? 2.004 1.417 7.422 1 98.75 54 VAL B N 1
ATOM 1478 C CA . VAL B 1 54 ? 1.278 2.682 7.48 1 98.75 54 VAL B CA 1
ATOM 1479 C C . VAL B 1 54 ? 1.156 3.273 6.078 1 98.75 54 VAL B C 1
ATOM 1481 O O . VAL B 1 54 ? 1.558 2.645 5.094 1 98.75 54 VAL B O 1
ATOM 1484 N N . ILE B 1 55 ? 0.457 4.398 5.926 1 98.88 55 ILE B N 1
ATOM 1485 C CA . ILE B 1 55 ? 0.327 5.117 4.664 1 98.88 55 ILE B CA 1
ATOM 1486 C C . ILE B 1 55 ? 1.207 6.363 4.688 1 98.88 55 ILE B C 1
ATOM 1488 O O . ILE B 1 55 ? 1.199 7.121 5.664 1 98.88 55 ILE B O 1
ATOM 1492 N N . GLU B 1 56 ? 2.033 6.473 3.699 1 98.88 56 GLU B N 1
ATOM 1493 C CA . GLU B 1 56 ? 2.775 7.707 3.469 1 98.88 56 GLU B CA 1
ATOM 1494 C C . GLU B 1 56 ? 2.064 8.594 2.453 1 98.88 56 GLU B C 1
ATOM 1496 O O . GLU B 1 56 ? 1.899 8.211 1.293 1 98.88 56 GLU B O 1
ATOM 1501 N N . LEU B 1 57 ? 1.634 9.758 2.865 1 98.88 57 LEU B N 1
ATOM 1502 C CA . LEU B 1 57 ? 1.036 10.758 1.988 1 98.88 57 LEU B CA 1
ATOM 1503 C C . LEU B 1 57 ? 2.07 11.789 1.555 1 98.88 57 LEU B C 1
ATOM 1505 O O . LEU B 1 57 ? 2.725 12.406 2.396 1 98.88 57 LEU B O 1
ATOM 1509 N N . THR B 1 58 ? 2.238 11.93 0.282 1 98.81 58 THR B N 1
ATOM 1510 C CA . THR B 1 58 ? 3.158 12.914 -0.273 1 98.81 58 THR B CA 1
ATOM 1511 C C . THR B 1 58 ? 2.391 14.062 -0.923 1 98.81 58 THR B C 1
ATOM 1513 O O . THR B 1 58 ? 1.612 13.844 -1.855 1 98.81 58 THR B O 1
ATOM 1516 N N . TYR B 1 59 ? 2.633 15.219 -0.414 1 98.81 59 TYR B N 1
ATOM 1517 C CA . TYR B 1 59 ? 2.039 16.438 -0.97 1 98.81 59 TYR B CA 1
ATOM 1518 C C . TYR B 1 59 ? 3.094 17.297 -1.648 1 98.81 59 TYR B C 1
ATOM 1520 O O . TYR B 1 59 ? 3.916 17.922 -0.978 1 98.81 59 TYR B O 1
ATOM 1528 N N . ASN B 1 60 ? 3.055 17.344 -2.994 1 98.62 60 ASN B N 1
ATOM 1529 C CA . ASN B 1 60 ? 3.869 18.297 -3.746 1 98.62 60 ASN B CA 1
ATOM 1530 C C . ASN B 1 60 ? 3.203 19.672 -3.834 1 98.62 60 ASN B C 1
ATOM 1532 O O . ASN B 1 60 ? 2.115 19.797 -4.398 1 98.62 60 ASN B O 1
ATOM 1536 N N . TRP B 1 61 ? 3.732 20.719 -3.201 1 97.62 61 TRP B N 1
ATOM 1537 C CA . TRP B 1 61 ? 3.133 22 -2.861 1 97.62 61 TRP B CA 1
ATOM 1538 C C . TRP B 1 61 ? 2.455 22.625 -4.078 1 97.62 61 TRP B C 1
ATOM 1540 O O . TRP B 1 61 ? 1.45 23.328 -3.943 1 97.62 61 TRP B O 1
ATOM 1550 N N . TYR B 1 62 ? 2.779 22.406 -5.316 1 96.81 62 TYR B N 1
ATOM 1551 C CA . TYR B 1 62 ? 2.219 23.094 -6.477 1 96.81 62 TYR B CA 1
ATOM 1552 C C . TYR B 1 62 ? 1.554 22.094 -7.426 1 96.81 62 TYR B C 1
ATOM 1554 O O . TYR B 1 62 ? 1.318 22.406 -8.594 1 96.81 62 TYR B O 1
ATOM 1562 N N . THR B 1 63 ? 1.238 20.906 -6.973 1 97.62 63 THR B N 1
ATOM 1563 C CA . THR B 1 63 ? 0.542 19.875 -7.734 1 97.62 63 THR B CA 1
ATOM 1564 C C . THR B 1 63 ? -0.75 19.469 -7.031 1 97.62 63 THR B C 1
ATOM 1566 O O . THR B 1 63 ? -0.715 18.906 -5.934 1 97.62 63 THR B O 1
ATOM 1569 N N . SER B 1 64 ? -1.857 19.688 -7.664 1 96.62 64 SER B N 1
ATOM 1570 C CA . SER B 1 64 ? -3.127 19.516 -6.965 1 96.62 64 SER B CA 1
ATOM 1571 C C . SER B 1 64 ? -3.867 18.281 -7.457 1 96.62 64 SER B C 1
ATOM 1573 O O . SER B 1 64 ? -4.906 17.906 -6.91 1 96.62 64 SER B O 1
ATOM 1575 N N . SER B 1 65 ? -3.363 17.703 -8.508 1 97.5 65 SER B N 1
ATOM 1576 C CA . SER B 1 65 ? -4.02 16.516 -9.039 1 97.5 65 SER B CA 1
ATOM 1577 C C . SER B 1 65 ? -3.018 15.586 -9.711 1 97.5 65 SER B C 1
ATOM 1579 O O . SER B 1 65 ? -1.962 16.031 -10.164 1 97.5 65 SER B O 1
ATOM 1581 N N . TYR B 1 66 ? -3.324 14.328 -9.789 1 98.31 66 TYR B N 1
ATOM 1582 C CA . TYR B 1 66 ? -2.48 13.289 -10.367 1 98.31 66 TYR B CA 1
ATOM 1583 C C . TYR B 1 66 ? -3.289 12.375 -11.281 1 98.31 66 TYR B C 1
ATOM 1585 O O . TYR B 1 66 ? -4.508 12.25 -11.133 1 98.31 66 TYR B O 1
ATOM 1593 N N . ASP B 1 67 ? -2.623 11.805 -12.219 1 98.25 67 ASP B N 1
ATOM 1594 C CA . ASP B 1 67 ? -3.201 10.734 -13.023 1 98.25 67 ASP B CA 1
ATOM 1595 C C . ASP B 1 67 ? -3.182 9.406 -12.266 1 98.25 67 ASP B C 1
ATOM 1597 O O . ASP B 1 67 ? -2.115 8.836 -12.031 1 98.25 67 ASP B O 1
ATOM 1601 N N . LYS B 1 68 ? -4.309 8.906 -11.93 1 97.69 68 LYS B N 1
ATOM 1602 C CA . LYS B 1 68 ? -4.41 7.703 -11.109 1 97.69 68 LYS B CA 1
ATOM 1603 C C . LYS B 1 68 ? -4.051 6.457 -11.906 1 97.69 68 LYS B C 1
ATOM 1605 O O . LYS B 1 68 ? -3.617 5.449 -11.344 1 97.69 68 LYS B O 1
ATOM 1610 N N . GLY B 1 69 ? -4.266 6.586 -13.25 1 97.94 69 GLY B N 1
ATOM 1611 C CA . GLY B 1 69 ? -4.109 5.379 -14.047 1 97.94 69 GLY B CA 1
ATOM 1612 C C . GLY B 1 69 ? -5.078 4.277 -13.656 1 97.94 69 GLY B C 1
ATOM 1613 O O . GLY B 1 69 ? -6.188 4.555 -13.188 1 97.94 69 GLY B O 1
ATOM 1614 N N . ASN B 1 70 ? -4.719 2.998 -14.008 1 98.12 70 ASN B N 1
ATOM 1615 C CA . ASN B 1 70 ? -5.555 1.859 -13.656 1 98.12 70 ASN B CA 1
ATOM 1616 C C . ASN B 1 70 ? -4.719 0.674 -13.18 1 98.12 70 ASN B C 1
ATOM 1618 O O . ASN B 1 70 ? -5.199 -0.46 -13.156 1 98.12 70 ASN B O 1
ATOM 1622 N N . ALA B 1 71 ? -3.422 0.943 -12.844 1 98.5 71 ALA B N 1
ATOM 1623 C CA . ALA B 1 71 ? -2.514 -0.11 -12.398 1 98.5 71 ALA B CA 1
ATOM 1624 C C . ALA B 1 71 ? -2.666 -0.369 -10.906 1 98.5 71 ALA B C 1
ATOM 1626 O O . ALA B 1 71 ? -2.92 -1.502 -10.484 1 98.5 71 ALA B O 1
ATOM 1627 N N . TYR B 1 72 ? -2.50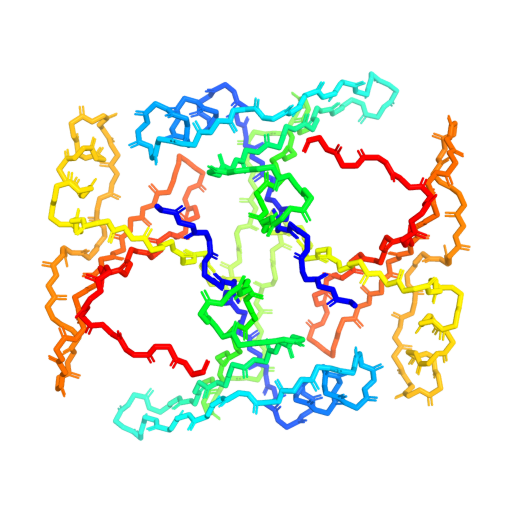6 0.707 -10.125 1 98.62 72 TYR B N 1
ATOM 1628 C CA . TYR B 1 72 ? -2.736 0.607 -8.688 1 98.62 72 TYR B CA 1
ATOM 1629 C C . TYR B 1 72 ? -4.203 0.334 -8.391 1 98.62 72 TYR B C 1
ATOM 1631 O O . TYR B 1 72 ? -5.094 0.941 -8.992 1 98.62 72 TYR B O 1
ATOM 1639 N N . GLY B 1 73 ? -4.465 -0.57 -7.438 1 98.62 73 GLY B N 1
ATOM 1640 C CA . GLY B 1 73 ? -5.832 -0.949 -7.133 1 98.62 73 GLY B CA 1
ATOM 1641 C C . GLY B 1 73 ? -6.383 -0.251 -5.902 1 98.62 73 GLY B C 1
ATOM 1642 O O . GLY B 1 73 ? -7.184 0.682 -6.016 1 98.62 73 GLY B O 1
ATOM 1643 N N . HIS B 1 74 ? -5.875 -0.75 -4.703 1 98.81 74 HIS B N 1
ATOM 1644 C CA . HIS B 1 74 ? -6.414 -0.214 -3.459 1 98.81 74 HIS B CA 1
ATOM 1645 C C . HIS B 1 74 ? -5.547 -0.606 -2.268 1 98.81 74 HIS B C 1
ATOM 1647 O O . HIS B 1 74 ? -4.664 -1.456 -2.391 1 98.81 74 HIS B O 1
ATOM 1653 N N . ILE B 1 75 ? -5.762 0.069 -1.193 1 98.75 75 ILE B N 1
ATOM 1654 C CA . ILE B 1 75 ? -5.355 -0.397 0.129 1 98.75 75 ILE B CA 1
ATOM 1655 C C . ILE B 1 75 ? -6.555 -1.016 0.847 1 98.75 75 ILE B C 1
ATOM 1657 O O . ILE B 1 75 ? -7.668 -0.493 0.773 1 98.75 75 ILE B O 1
ATOM 1661 N N . ALA B 1 76 ? -6.293 -2.102 1.508 1 98.75 76 ALA B N 1
ATOM 1662 C CA . ALA B 1 76 ? -7.336 -2.74 2.307 1 98.75 76 ALA B CA 1
ATOM 1663 C C . ALA B 1 76 ? -7.094 -2.523 3.799 1 98.75 76 ALA B C 1
ATOM 1665 O O . ALA B 1 76 ? -5.969 -2.67 4.277 1 98.75 76 ALA B O 1
ATOM 1666 N N . ILE B 1 77 ? -8.125 -2.215 4.492 1 98.62 77 ILE B N 1
ATOM 1667 C CA . ILE B 1 77 ? -8.086 -1.959 5.93 1 98.62 77 ILE B CA 1
ATOM 1668 C C . ILE B 1 77 ? -9.055 -2.898 6.645 1 98.62 77 ILE B C 1
ATOM 1670 O O . ILE B 1 77 ? -10.195 -3.068 6.219 1 98.62 77 ILE B O 1
ATOM 1674 N N . GLU B 1 78 ? -8.555 -3.557 7.645 1 98.19 78 GLU B N 1
ATOM 1675 C CA . GLU B 1 78 ? -9.445 -4.316 8.508 1 98.19 78 GLU B CA 1
ATOM 1676 C C . GLU B 1 78 ? -10.203 -3.395 9.461 1 98.19 78 GLU B C 1
ATOM 1678 O O . GLU B 1 78 ? -9.602 -2.578 10.156 1 98.19 78 GLU B O 1
ATOM 1683 N N . VAL B 1 79 ? -11.484 -3.529 9.469 1 97.88 79 VAL B N 1
ATOM 1684 C CA . VAL B 1 79 ? -12.312 -2.693 10.336 1 97.88 79 VAL B CA 1
ATOM 1685 C C . VAL B 1 79 ? -13.164 -3.576 11.242 1 97.88 79 VAL B C 1
ATOM 1687 O O . VAL B 1 79 ? -13.445 -4.73 10.906 1 97.88 79 VAL B O 1
ATOM 1690 N N . ASP B 1 80 ? -13.594 -3.066 12.391 1 97.56 80 ASP B N 1
ATOM 1691 C CA . ASP B 1 80 ? -14.438 -3.814 13.32 1 97.56 80 ASP B CA 1
ATOM 1692 C C . ASP B 1 80 ? -15.852 -3.965 12.773 1 97.56 80 ASP B C 1
ATOM 1694 O O . ASP B 1 80 ? -16.484 -5.004 12.961 1 97.56 80 ASP B O 1
ATOM 1698 N N . ASP B 1 81 ? -16.344 -2.932 12.141 1 97.69 81 ASP B N 1
ATOM 1699 C CA . ASP B 1 81 ? -17.688 -2.855 11.578 1 97.69 81 ASP B CA 1
ATOM 1700 C C . ASP B 1 81 ? -17.688 -2.08 10.258 1 97.69 81 ASP B C 1
ATOM 1702 O O . ASP B 1 81 ? -17.625 -0.848 10.266 1 97.69 81 ASP B O 1
ATOM 1706 N N . ALA B 1 82 ? -17.828 -2.816 9.141 1 98.12 82 ALA B N 1
ATOM 1707 C CA . ALA B 1 82 ? -17.75 -2.205 7.816 1 98.12 82 ALA B CA 1
ATOM 1708 C C . ALA B 1 82 ? -18.922 -1.277 7.562 1 98.12 82 ALA B C 1
ATOM 1710 O O . ALA B 1 82 ? -18.797 -0.251 6.895 1 98.12 82 ALA B O 1
ATOM 1711 N N . TYR B 1 83 ? -20.094 -1.632 8.109 1 97.94 83 TYR B N 1
ATOM 1712 C CA . TYR B 1 83 ? -21.281 -0.81 7.949 1 97.94 83 TYR B CA 1
ATOM 1713 C C . TYR B 1 83 ? -21.109 0.54 8.633 1 97.94 83 TYR B C 1
ATOM 1715 O O . TYR B 1 83 ? -21.391 1.586 8.039 1 97.94 83 TYR B O 1
ATOM 1723 N N . ALA B 1 84 ? -20.656 0.498 9.805 1 97.94 84 ALA B N 1
ATOM 1724 C CA . ALA B 1 84 ? -20.422 1.728 10.562 1 97.94 84 ALA B CA 1
ATOM 1725 C C . ALA B 1 84 ? -19.344 2.576 9.898 1 97.94 84 ALA B C 1
ATOM 1727 O O . ALA B 1 84 ? -19.438 3.805 9.875 1 97.94 84 ALA B O 1
ATOM 1728 N N . ALA B 1 85 ? -18.281 1.859 9.406 1 97.75 85 ALA B N 1
ATOM 1729 C CA . ALA B 1 85 ? -17.203 2.58 8.727 1 97.75 85 ALA B CA 1
ATOM 1730 C C . ALA B 1 85 ? -17.719 3.314 7.496 1 97.75 85 ALA B C 1
ATOM 1732 O O . ALA B 1 85 ? -17.359 4.469 7.258 1 97.75 85 ALA B O 1
ATOM 1733 N N . CYS B 1 86 ? -18.562 2.668 6.719 1 98.31 86 CYS B N 1
ATOM 1734 C CA . CYS B 1 86 ? -19.156 3.297 5.547 1 98.31 86 CYS B CA 1
ATOM 1735 C C . CYS B 1 86 ? -20.016 4.488 5.941 1 98.31 86 CYS B C 1
ATOM 1737 O O . CYS B 1 86 ? -20 5.527 5.281 1 98.31 86 CYS B O 1
ATOM 1739 N N . GLU B 1 87 ? -20.781 4.32 6.973 1 97.88 87 GLU B N 1
ATOM 1740 C CA . GLU B 1 87 ? -21.609 5.418 7.445 1 97.88 87 GLU B CA 1
ATOM 1741 C C . GLU B 1 87 ? -20.766 6.621 7.859 1 97.88 87 GLU B C 1
ATOM 1743 O O . GLU B 1 87 ? -21.141 7.766 7.574 1 97.88 87 GLU B O 1
ATOM 1748 N N . ALA B 1 88 ? -19.719 6.324 8.562 1 97.12 88 ALA B N 1
ATOM 1749 C CA . ALA B 1 88 ? -18.797 7.398 8.953 1 97.12 88 ALA B CA 1
ATOM 1750 C C . ALA B 1 88 ? -18.281 8.141 7.73 1 97.12 88 ALA B C 1
ATOM 1752 O O . ALA B 1 88 ? -18.188 9.375 7.738 1 97.12 88 ALA B O 1
ATOM 1753 N N . VAL B 1 89 ? -17.891 7.414 6.691 1 97.62 89 VAL B N 1
ATOM 1754 C CA . VAL B 1 89 ? -17.391 8 5.449 1 97.62 89 VAL B CA 1
ATOM 1755 C C . VAL B 1 89 ? -18.469 8.898 4.844 1 97.62 89 VAL B C 1
ATOM 1757 O O . VAL B 1 89 ? -18.188 10.039 4.457 1 97.62 89 VAL B O 1
ATOM 1760 N N . ARG B 1 90 ? -19.688 8.43 4.832 1 96.81 90 ARG B N 1
ATOM 1761 C CA . ARG B 1 90 ? -20.797 9.195 4.266 1 96.81 90 ARG B CA 1
ATOM 1762 C C . ARG B 1 90 ? -21.031 10.484 5.039 1 96.81 90 ARG B C 1
ATOM 1764 O O . ARG B 1 90 ? -21.234 11.547 4.441 1 96.81 90 ARG B O 1
ATOM 1771 N N . GLN B 1 91 ? -21.062 10.367 6.281 1 96.69 91 GLN B N 1
ATOM 1772 C CA . GLN B 1 91 ? -21.328 11.516 7.141 1 96.69 91 GLN B CA 1
ATOM 1773 C C . GLN B 1 91 ? -20.266 12.602 6.957 1 96.69 91 GLN B C 1
ATOM 1775 O O . GLN B 1 91 ? -20.562 13.789 7.082 1 96.69 91 GLN B O 1
ATOM 1780 N N . ALA B 1 92 ? -19.125 12.125 6.656 1 95.75 92 ALA B N 1
ATOM 1781 C CA . ALA B 1 92 ? -18.016 13.062 6.461 1 95.75 92 ALA B CA 1
ATOM 1782 C C . ALA B 1 92 ? -18.016 13.609 5.035 1 95.75 92 ALA B C 1
ATOM 1784 O O . ALA B 1 92 ? -17.125 14.383 4.668 1 95.75 92 ALA B O 1
ATOM 1785 N N . GLY B 1 93 ? -18.984 13.141 4.258 1 95.31 93 GLY B N 1
ATOM 1786 C CA . GLY B 1 93 ? -19.094 13.625 2.891 1 95.31 93 GLY B CA 1
ATOM 1787 C C . GLY B 1 93 ? -18.297 12.797 1.896 1 95.31 93 GLY B C 1
ATOM 1788 O O . GLY B 1 93 ? -18.109 13.211 0.751 1 95.31 93 GLY B O 1
ATOM 1789 N N . GLY B 1 94 ? -17.766 11.68 2.381 1 95.75 94 GLY B N 1
ATOM 1790 C CA . GLY B 1 94 ? -17.016 10.812 1.492 1 95.75 94 GLY B CA 1
ATOM 1791 C C . GLY B 1 94 ? -17.891 9.961 0.601 1 95.75 94 GLY B C 1
ATOM 1792 O O . GLY B 1 94 ? -19.125 9.992 0.719 1 95.75 94 GLY B O 1
ATOM 1793 N N . LYS B 1 95 ? -17.219 9.297 -0.254 1 97.25 95 LYS B N 1
ATOM 1794 C CA . LYS B 1 95 ? -17.922 8.484 -1.24 1 97.25 95 LYS B CA 1
ATOM 1795 C C . LYS B 1 95 ? -17.781 7 -0.921 1 97.25 95 LYS B C 1
ATOM 1797 O O . LYS B 1 95 ? -16.672 6.48 -0.804 1 97.25 95 LYS B O 1
ATOM 1802 N N . VAL B 1 96 ? -18.922 6.301 -0.81 1 98.12 96 VAL B N 1
ATOM 1803 C CA . VAL B 1 96 ? -18.969 4.844 -0.709 1 98.12 96 VAL B CA 1
ATOM 1804 C C . VAL B 1 96 ? -19.266 4.242 -2.08 1 98.12 96 VAL B C 1
ATOM 1806 O O . VAL B 1 96 ? -20.328 4.488 -2.654 1 98.12 96 VAL B O 1
ATOM 1809 N N . VAL B 1 97 ? -18.375 3.508 -2.59 1 97.88 97 VAL B N 1
ATOM 1810 C CA . VAL B 1 97 ? -18.469 2.982 -3.947 1 97.88 97 VAL B CA 1
ATOM 1811 C C . VAL B 1 97 ? -19.203 1.646 -3.934 1 97.88 97 VAL B C 1
ATOM 1813 O O . VAL B 1 97 ? -19.984 1.346 -4.848 1 97.88 97 VAL B O 1
ATOM 1816 N N . ARG B 1 98 ? -18.891 0.817 -3.045 1 96.94 98 ARG B N 1
ATOM 1817 C CA . ARG B 1 98 ? -19.562 -0.448 -2.771 1 96.94 98 ARG B CA 1
ATOM 1818 C C . ARG B 1 98 ? -20 -0.533 -1.311 1 96.94 98 ARG B C 1
ATOM 1820 O O . ARG B 1 98 ? -19.156 -0.569 -0.41 1 96.94 98 ARG B O 1
ATOM 1827 N N . GLU B 1 99 ? -21.219 -0.633 -1.188 1 97.25 99 GLU B N 1
ATOM 1828 C CA . GLU B 1 99 ? -21.734 -0.711 0.173 1 97.25 99 GLU B CA 1
ATOM 1829 C C . GLU B 1 99 ? -21.25 -1.968 0.883 1 97.25 99 GLU B C 1
ATOM 1831 O O . GLU B 1 99 ? -20.953 -2.979 0.239 1 97.25 99 GLU B O 1
ATOM 1836 N N . ALA B 1 100 ? -21.188 -1.794 2.236 1 97.69 100 ALA B N 1
ATOM 1837 C CA . ALA B 1 100 ? -20.797 -2.953 3.037 1 97.69 100 ALA B CA 1
ATOM 1838 C C . ALA B 1 100 ? -21.75 -4.125 2.791 1 97.69 100 ALA B C 1
ATOM 1840 O O . ALA B 1 100 ? -22.969 -3.947 2.723 1 97.69 100 ALA B O 1
ATOM 1841 N N . GLY B 1 101 ? -21.219 -5.223 2.602 1 96.12 101 GLY B N 1
ATOM 1842 C CA . GLY B 1 101 ? -21.984 -6.441 2.389 1 96.12 101 GLY B CA 1
ATOM 1843 C C . GLY B 1 101 ? -21.109 -7.648 2.094 1 96.12 101 GLY B C 1
ATOM 1844 O O . GLY B 1 101 ? -19.891 -7.516 1.929 1 96.12 101 GLY B O 1
ATOM 1845 N N . PRO B 1 102 ? -21.703 -8.836 2.154 1 93.38 102 PRO B N 1
ATOM 1846 C CA . PRO B 1 102 ? -20.938 -10.062 1.918 1 93.38 102 PRO B CA 1
ATOM 1847 C C . PRO B 1 102 ? -20.375 -10.148 0.5 1 93.38 102 PRO B C 1
ATOM 1849 O O . PRO B 1 102 ? -20.984 -9.641 -0.442 1 93.38 102 PRO B O 1
ATOM 1852 N N . MET B 1 103 ? -19.047 -10.672 0.407 1 87.06 103 MET B N 1
ATOM 1853 C CA . MET B 1 103 ? -18.5 -11.008 -0.906 1 87.06 103 MET B CA 1
ATOM 1854 C C . MET B 1 103 ? -19.328 -12.102 -1.573 1 87.06 103 MET B C 1
ATOM 1856 O O . MET B 1 103 ? -19.906 -12.945 -0.894 1 87.06 103 MET B O 1
ATOM 1860 N N . MET B 1 104 ? -19.344 -12.031 -2.914 1 75.06 104 MET B N 1
ATOM 1861 C CA . MET B 1 104 ? -20.094 -13.062 -3.625 1 75.06 104 MET B CA 1
ATOM 1862 C C . MET B 1 104 ? -19.609 -14.453 -3.246 1 75.06 104 MET B C 1
ATOM 1864 O O . MET B 1 104 ? -18.406 -14.727 -3.301 1 75.06 104 MET B O 1
ATOM 1868 N N . HIS B 1 105 ? -20.469 -15.227 -2.672 1 69 105 HIS B N 1
ATOM 1869 C CA . HIS B 1 105 ? -20.266 -16.641 -2.371 1 69 105 HIS B CA 1
ATOM 1870 C C . HIS B 1 105 ? -19.531 -16.812 -1.045 1 69 105 HIS B C 1
ATOM 1872 O O . HIS B 1 105 ? -18.922 -17.859 -0.797 1 69 105 HIS B O 1
ATOM 1878 N N . GLY B 1 106 ? -19.375 -15.711 -0.274 1 77.5 106 GLY B N 1
ATOM 1879 C CA . GLY B 1 106 ? -18.719 -15.922 0.998 1 77.5 106 GLY B CA 1
ATOM 1880 C C . GLY B 1 106 ? -19.328 -15.141 2.139 1 77.5 106 GLY B C 1
ATOM 1881 O O . GLY B 1 106 ? -20.469 -14.672 2.035 1 77.5 106 GLY B O 1
ATOM 1882 N N . THR B 1 107 ? -18.625 -15.266 3.254 1 88.12 107 THR B N 1
ATOM 1883 C CA . THR B 1 107 ? -19.094 -14.633 4.477 1 88.12 107 THR B CA 1
ATOM 1884 C C . THR B 1 107 ? -18.297 -13.367 4.781 1 88.12 107 THR B C 1
ATOM 1886 O O . THR B 1 107 ? -18.625 -12.625 5.711 1 88.12 107 THR B O 1
ATOM 1889 N N . THR B 1 108 ? -17.359 -13.172 3.961 1 94.5 108 THR B N 1
ATOM 1890 C CA . THR B 1 108 ? -16.531 -11.992 4.215 1 94.5 108 THR B CA 1
ATOM 1891 C C . THR B 1 108 ? -17.297 -10.719 3.889 1 94.5 108 THR B C 1
ATOM 1893 O O . THR B 1 108 ? -17.828 -10.562 2.785 1 94.5 108 THR B O 1
ATOM 1896 N N . VAL B 1 109 ? -17.406 -9.852 4.828 1 97.31 109 VAL B N 1
ATOM 1897 C CA . VAL B 1 109 ? -18.062 -8.57 4.625 1 97.31 109 VAL B CA 1
ATOM 1898 C C . VAL B 1 109 ? -17.047 -7.52 4.188 1 97.31 109 VAL B C 1
ATOM 1900 O O . VAL B 1 109 ? -16.062 -7.27 4.891 1 97.31 109 VAL B O 1
ATOM 1903 N N . ILE B 1 110 ? -17.344 -6.922 3.039 1 97.94 110 ILE B N 1
ATOM 1904 C CA . ILE B 1 110 ? -16.406 -5.934 2.518 1 97.94 110 ILE B CA 1
ATOM 1905 C C . ILE B 1 110 ? -17.156 -4.684 2.08 1 97.94 110 ILE B C 1
ATOM 1907 O O . ILE B 1 110 ? -18.391 -4.703 1.967 1 97.94 110 ILE B O 1
ATOM 1911 N N . ALA B 1 111 ? -16.453 -3.629 1.868 1 98.38 111 ALA B N 1
ATOM 1912 C CA . ALA B 1 111 ? -16.922 -2.383 1.264 1 98.38 111 ALA B CA 1
ATOM 1913 C C . ALA B 1 111 ? -15.789 -1.676 0.522 1 98.38 111 ALA B C 1
ATOM 1915 O O . ALA B 1 111 ? -14.609 -1.962 0.754 1 98.38 111 ALA B O 1
ATOM 1916 N N . PHE B 1 112 ? -16.156 -0.834 -0.416 1 98.69 112 PHE B N 1
ATOM 1917 C CA . PHE B 1 112 ? -15.188 0.033 -1.076 1 98.69 112 PHE B CA 1
ATOM 1918 C C . PHE B 1 112 ? -15.602 1.495 -0.959 1 98.69 112 PHE B C 1
ATOM 1920 O O . PHE B 1 112 ? -16.766 1.837 -1.188 1 98.69 112 PHE B O 1
ATOM 1927 N N . ILE B 1 113 ? -14.633 2.262 -0.594 1 98.69 113 ILE B N 1
ATOM 1928 C CA . ILE B 1 113 ? -14.828 3.707 -0.581 1 98.69 113 ILE B CA 1
ATOM 1929 C C . ILE B 1 113 ? -13.734 4.383 -1.403 1 98.69 113 ILE B C 1
ATOM 1931 O O . ILE B 1 113 ? -12.805 3.721 -1.882 1 98.69 113 ILE B O 1
ATOM 1935 N N . GLU B 1 114 ? -13.875 5.664 -1.604 1 98.31 114 GLU B N 1
ATOM 1936 C CA . GLU B 1 114 ? -12.828 6.488 -2.201 1 98.31 114 GLU B CA 1
ATOM 1937 C C . GLU B 1 114 ? -12.344 7.551 -1.224 1 98.31 114 GLU B C 1
ATOM 1939 O O . GLU B 1 114 ? -13.141 8.172 -0.519 1 98.31 114 GLU B O 1
ATOM 1944 N N . ASP B 1 115 ? -11.039 7.707 -1.171 1 97.88 115 ASP B N 1
ATOM 1945 C CA . ASP B 1 115 ? -10.508 8.812 -0.38 1 97.88 115 ASP B CA 1
ATOM 1946 C C . ASP B 1 115 ? -10.625 10.133 -1.138 1 97.88 115 ASP B C 1
ATOM 1948 O O . ASP B 1 115 ? -11.117 10.164 -2.268 1 97.88 115 ASP B O 1
ATOM 1952 N N . PRO B 1 116 ? -10.258 11.25 -0.616 1 97.25 116 PRO B N 1
ATOM 1953 C CA . PRO B 1 116 ? -10.477 12.562 -1.23 1 97.25 116 PRO B CA 1
ATOM 1954 C C . PRO B 1 116 ? -9.812 12.688 -2.6 1 97.25 116 PRO B C 1
ATOM 1956 O O . PRO B 1 116 ? -10.242 13.492 -3.426 1 97.25 116 PRO B O 1
ATOM 1959 N N . ASP B 1 117 ? -8.734 11.938 -2.855 1 97.75 117 ASP B N 1
ATOM 1960 C CA . ASP B 1 117 ? -8.031 12.008 -4.133 1 97.75 117 ASP B CA 1
ATOM 1961 C C . ASP B 1 117 ? -8.523 10.93 -5.094 1 97.75 117 ASP B C 1
ATOM 1963 O O . ASP B 1 117 ? -8 10.789 -6.199 1 97.75 117 ASP B O 1
ATOM 1967 N N . GLY B 1 118 ? -9.461 10.133 -4.637 1 97.25 118 GLY B N 1
ATOM 1968 C CA . GLY B 1 118 ? -10.055 9.133 -5.508 1 97.25 118 GLY B CA 1
ATOM 1969 C C . GLY B 1 118 ? -9.422 7.762 -5.367 1 97.25 118 GLY B C 1
ATOM 1970 O O . GLY B 1 118 ? -9.742 6.844 -6.129 1 97.25 118 GLY B O 1
ATOM 1971 N N . TYR B 1 119 ? -8.461 7.594 -4.473 1 98.38 119 TYR B N 1
ATOM 1972 C CA . TYR B 1 119 ? -7.934 6.258 -4.219 1 98.38 119 TYR B CA 1
ATOM 1973 C C . TYR B 1 119 ? -9.008 5.348 -3.637 1 98.38 119 TYR B C 1
ATOM 1975 O O . TYR B 1 119 ? -9.773 5.762 -2.76 1 98.38 119 TYR B O 1
ATOM 1983 N N . LYS B 1 120 ? -9.055 4.137 -4.113 1 98.62 120 LYS B N 1
ATOM 1984 C CA . LYS B 1 120 ? -9.961 3.158 -3.516 1 98.62 120 LYS B CA 1
ATOM 1985 C C . LYS B 1 120 ? -9.383 2.607 -2.211 1 98.62 120 LYS B C 1
ATOM 1987 O O . LYS B 1 120 ? -8.18 2.371 -2.107 1 98.62 120 LYS B O 1
ATOM 1992 N N . VAL B 1 121 ? -10.211 2.451 -1.275 1 98.81 121 VAL B N 1
ATOM 1993 C CA . VAL B 1 121 ? -9.922 1.788 -0.008 1 98.81 121 VAL B CA 1
ATOM 1994 C C . VAL B 1 121 ? -10.938 0.675 0.239 1 98.81 121 VAL B C 1
ATOM 1996 O O . VAL B 1 121 ? -12.148 0.901 0.157 1 98.81 121 VAL B O 1
ATOM 1999 N N . GLU B 1 122 ? -10.469 -0.462 0.505 1 98.75 122 GLU B N 1
ATOM 2000 C CA . GLU B 1 122 ? -11.32 -1.606 0.832 1 98.75 122 GLU B CA 1
ATOM 2001 C C . GLU B 1 122 ? -11.422 -1.802 2.342 1 98.75 122 GLU B C 1
ATOM 2003 O O . GLU B 1 122 ? -10.406 -1.834 3.041 1 98.75 122 GLU B O 1
ATOM 2008 N N . PHE B 1 123 ? -12.617 -1.866 2.795 1 98.62 123 PHE B N 1
ATOM 2009 C CA . PHE B 1 123 ? -12.852 -2.307 4.164 1 98.62 123 PHE B CA 1
ATOM 2010 C C . PHE B 1 123 ? -13.117 -3.807 4.215 1 98.62 123 PHE B C 1
ATOM 2012 O O . PHE B 1 123 ? -13.914 -4.328 3.432 1 98.62 123 PHE B O 1
ATOM 2019 N N . ILE B 1 124 ? -12.461 -4.5 5.074 1 98.06 124 ILE B N 1
ATOM 2020 C CA . ILE B 1 124 ? -12.734 -5.902 5.367 1 98.06 124 ILE B CA 1
ATOM 2021 C C . ILE B 1 124 ? -13.078 -6.062 6.848 1 98.06 124 ILE B C 1
ATOM 2023 O O . ILE B 1 124 ? -12.273 -5.719 7.715 1 98.06 124 ILE B O 1
ATOM 2027 N N . GLN B 1 125 ? -14.203 -6.613 7.078 1 98 125 GLN B N 1
ATOM 2028 C CA . GLN B 1 125 ? -14.68 -6.672 8.453 1 98 125 GLN B CA 1
ATOM 2029 C C . GLN B 1 125 ? -14.016 -7.809 9.227 1 98 125 GLN B C 1
ATOM 2031 O O . GLN B 1 125 ? -14.062 -8.969 8.797 1 98 125 GLN B O 1
ATOM 2036 N N . LYS B 1 126 ? -13.484 -7.391 10.32 1 96.31 126 LYS B N 1
ATOM 2037 C CA . LYS B 1 126 ? -12.852 -8.352 11.219 1 96.31 126 LYS B CA 1
ATOM 2038 C C . LYS B 1 126 ? -13.82 -9.461 11.609 1 96.31 126 LYS B C 1
ATOM 2040 O O . LYS B 1 126 ? -14.992 -9.195 11.898 1 96.31 126 LYS B O 1
ATOM 2045 N N . GLY B 1 127 ? -13.289 -10.688 11.641 1 94.62 127 GLY B N 1
ATOM 2046 C CA . GLY B 1 127 ? -14.094 -11.82 12.086 1 94.62 127 GLY B CA 1
ATOM 2047 C C . GLY B 1 127 ? -14.906 -12.445 10.969 1 94.62 127 GLY B C 1
ATOM 2048 O O . GLY B 1 127 ? -15.516 -13.5 11.156 1 94.62 127 GLY B O 1
ATOM 2049 N N . THR B 1 128 ? -14.922 -11.844 9.844 1 94.88 128 THR B N 1
ATOM 2050 C CA . THR B 1 128 ? -15.742 -12.352 8.75 1 94.88 128 THR B CA 1
ATOM 2051 C C . THR B 1 128 ? -14.867 -12.953 7.656 1 94.88 128 THR B C 1
ATOM 2053 O O . THR B 1 128 ? -15.383 -13.398 6.625 1 94.88 128 THR B O 1
ATOM 2056 N N . TRP B 1 129 ? -13.578 -12.844 7.828 1 92.06 129 TRP B N 1
ATOM 2057 C CA . TRP B 1 129 ? -12.625 -13.469 6.918 1 92.06 129 TRP B CA 1
ATOM 2058 C C . TRP B 1 129 ? -11.531 -14.195 7.691 1 92.06 129 TRP B C 1
ATOM 2060 O O . TRP B 1 129 ? -11.391 -14.008 8.906 1 92.06 129 TRP B O 1
ATOM 2070 N N . THR B 1 130 ? -10.836 -15.133 7.035 1 89.94 130 THR B N 1
ATOM 2071 C CA . THR B 1 130 ? -9.773 -15.898 7.68 1 89.94 130 THR B CA 1
ATOM 2072 C C . THR B 1 130 ? -8.414 -15.57 7.062 1 89.94 130 THR B C 1
ATOM 2074 O O . THR B 1 130 ? -8.172 -15.859 5.891 1 89.94 130 THR B O 1
ATOM 2077 N N . PRO B 1 131 ? -7.621 -14.953 7.914 1 88.81 131 PRO B N 1
ATOM 2078 C CA . PRO B 1 131 ? -6.285 -14.648 7.402 1 88.81 131 PRO B CA 1
ATOM 2079 C C . PRO B 1 131 ? -5.465 -15.8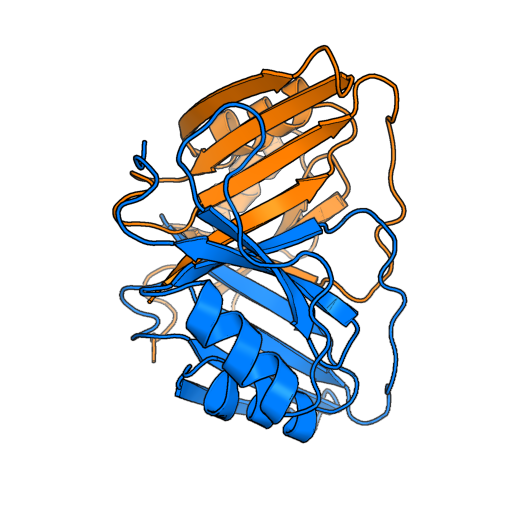98 7.094 1 88.81 131 PRO B C 1
ATOM 2081 O O . PRO B 1 131 ? -5.613 -16.922 7.77 1 88.81 131 PRO B O 1
ATOM 2084 N N . ALA B 1 132 ? -4.676 -15.828 6.113 1 85.25 132 ALA B N 1
ATOM 2085 C CA . ALA B 1 132 ? -3.771 -16.922 5.785 1 85.25 132 ALA B CA 1
ATOM 2086 C C . ALA B 1 132 ? -2.547 -16.922 6.699 1 85.25 132 ALA B C 1
ATOM 2088 O O . ALA B 1 132 ? -2.107 -15.859 7.148 1 85.25 132 ALA B O 1
#